Protein AF-A0A316Z0D9-F1 (afdb_monomer_lite)

Structure (mmCIF, N/CA/C/O backbone):
data_AF-A0A316Z0D9-F1
#
_entry.id   AF-A0A316Z0D9-F1
#
loop_
_atom_site.group_PDB
_atom_site.id
_atom_site.type_symbol
_atom_site.label_atom_id
_atom_site.label_alt_id
_atom_site.label_comp_id
_atom_site.label_asym_id
_atom_site.label_entity_id
_atom_site.label_seq_id
_atom_site.pdbx_PDB_ins_code
_atom_site.Cartn_x
_atom_site.Cartn_y
_atom_site.Cartn_z
_atom_site.occupancy
_atom_site.B_iso_or_equiv
_atom_site.auth_seq_id
_atom_site.auth_comp_id
_atom_site.auth_asym_id
_atom_site.auth_atom_id
_atom_site.pdbx_PDB_model_num
ATOM 1 N N . MET A 1 1 ? -5.727 -13.841 -27.676 1.00 44.34 1 MET A N 1
ATOM 2 C CA . MET A 1 1 ? -5.199 -13.069 -26.518 1.00 44.34 1 MET A CA 1
ATOM 3 C C . MET A 1 1 ? -3.834 -13.581 -26.031 1.00 44.34 1 MET A C 1
ATOM 5 O O . MET A 1 1 ? -2.979 -12.760 -25.731 1.00 44.34 1 MET A O 1
ATOM 9 N N . GLN A 1 2 ? -3.586 -14.901 -26.010 1.00 35.81 2 GLN A N 1
ATOM 10 C CA . GLN A 1 2 ? -2.281 -15.489 -25.641 1.00 35.81 2 GLN A CA 1
ATOM 11 C C . GLN A 1 2 ? -1.138 -15.182 -26.635 1.00 35.81 2 GLN A C 1
ATOM 13 O O . GLN A 1 2 ? 0.001 -15.001 -26.211 1.00 35.81 2 GLN A O 1
ATOM 18 N N . GLU A 1 3 ? -1.425 -15.056 -27.934 1.00 37.50 3 GLU A N 1
ATOM 19 C CA . GLU A 1 3 ? -0.399 -14.774 -28.957 1.00 37.50 3 GLU A CA 1
ATOM 20 C C . GLU A 1 3 ? 0.102 -13.323 -28.946 1.00 37.50 3 GLU A C 1
ATOM 22 O O . GLU A 1 3 ? 1.301 -13.081 -29.083 1.00 37.50 3 GLU A O 1
ATOM 27 N N . ALA A 1 4 ? -0.785 -12.356 -28.685 1.00 43.69 4 ALA A N 1
ATOM 28 C CA . ALA A 1 4 ? -0.422 -10.938 -28.599 1.00 43.69 4 ALA A CA 1
ATOM 29 C C . ALA A 1 4 ? 0.559 -10.659 -27.441 1.00 43.69 4 ALA A C 1
ATOM 31 O O . ALA A 1 4 ? 1.494 -9.872 -27.589 1.00 43.69 4 ALA A O 1
ATOM 32 N N . MET A 1 5 ? 0.407 -11.372 -26.315 1.00 44.56 5 MET A N 1
ATOM 33 C CA . MET A 1 5 ? 1.342 -11.306 -25.184 1.00 44.56 5 MET A CA 1
ATOM 34 C C . MET A 1 5 ? 2.708 -11.923 -25.518 1.00 44.56 5 MET A C 1
ATOM 36 O O . MET A 1 5 ? 3.738 -11.402 -25.093 1.00 44.56 5 MET A O 1
ATOM 40 N N . GLY A 1 6 ? 2.743 -13.000 -26.309 1.00 45.19 6 GLY A N 1
ATOM 41 C CA . GLY A 1 6 ? 3.994 -13.617 -26.763 1.00 45.19 6 GLY A CA 1
ATOM 42 C C . GLY A 1 6 ? 4.793 -12.722 -27.718 1.00 45.19 6 GLY A C 1
ATOM 43 O O . GLY A 1 6 ? 6.021 -12.662 -27.626 1.00 45.19 6 GLY A O 1
ATOM 44 N N . ALA A 1 7 ? 4.103 -11.987 -28.594 1.00 47.94 7 ALA A N 1
ATOM 45 C CA . ALA A 1 7 ? 4.720 -11.095 -29.575 1.00 47.94 7 ALA A CA 1
ATOM 46 C C . ALA A 1 7 ? 5.354 -9.842 -28.938 1.00 47.94 7 ALA A C 1
ATOM 48 O O . ALA A 1 7 ? 6.509 -9.523 -29.231 1.00 47.94 7 ALA A O 1
ATOM 49 N N . GLY A 1 8 ? 4.654 -9.173 -28.010 1.00 50.00 8 GLY A N 1
ATOM 50 C CA . GLY A 1 8 ? 5.194 -8.007 -27.289 1.00 50.00 8 GLY A CA 1
ATOM 51 C C . GLY A 1 8 ? 6.401 -8.353 -26.408 1.00 50.00 8 GLY A C 1
ATOM 52 O O . GLY A 1 8 ? 7.346 -7.584 -26.268 1.00 50.00 8 GLY A O 1
ATOM 53 N N . MET A 1 9 ? 6.424 -9.567 -25.868 1.00 53.22 9 MET A N 1
ATOM 54 C CA . MET A 1 9 ? 7.485 -10.038 -24.983 1.00 53.22 9 MET A CA 1
ATOM 55 C C . MET A 1 9 ? 8.768 -10.427 -25.733 1.00 53.22 9 MET A C 1
ATOM 57 O O . MET A 1 9 ? 9.877 -10.180 -25.251 1.00 53.22 9 MET A O 1
ATOM 61 N N . ARG A 1 10 ? 8.632 -10.981 -26.946 1.00 51.09 10 ARG A N 1
ATOM 62 C CA . ARG A 1 10 ? 9.769 -11.281 -27.832 1.00 51.09 10 ARG A CA 1
ATOM 63 C C . ARG A 1 10 ? 10.443 -10.009 -28.350 1.00 51.09 10 ARG A C 1
ATOM 65 O O . ARG A 1 10 ? 11.671 -9.964 -28.408 1.00 51.09 10 ARG A O 1
ATOM 72 N N . SER A 1 11 ? 9.677 -8.965 -28.665 1.00 52.00 11 SER A N 1
ATOM 73 C CA . SER A 1 11 ? 10.222 -7.712 -29.210 1.00 52.00 11 SER A CA 1
ATOM 74 C C . SER A 1 11 ? 11.039 -6.908 -28.184 1.00 52.00 11 SER A C 1
ATOM 76 O O . SER A 1 11 ? 12.075 -6.339 -28.535 1.00 52.00 11 SER A O 1
ATOM 78 N N . VAL A 1 12 ? 10.644 -6.927 -26.906 1.00 55.06 12 VAL A N 1
ATOM 79 C CA . VAL A 1 12 ? 11.362 -6.260 -25.800 1.00 55.06 12 VAL A CA 1
ATOM 80 C C . VAL A 1 12 ? 12.704 -6.933 -25.500 1.00 55.06 12 VAL A C 1
ATOM 82 O O . VAL A 1 12 ? 13.703 -6.251 -25.265 1.00 55.06 12 VAL A O 1
ATOM 85 N N . LEU A 1 13 ? 12.752 -8.268 -25.539 1.00 50.94 13 LEU A N 1
ATOM 86 C CA . LEU A 1 13 ? 13.970 -9.039 -25.266 1.00 50.94 13 LEU A CA 1
ATOM 87 C C . LEU A 1 13 ? 14.988 -8.957 -26.414 1.00 50.94 13 LEU A C 1
ATOM 89 O O . LEU A 1 13 ? 16.190 -8.876 -26.159 1.00 50.94 13 LEU A O 1
ATOM 93 N N . LEU A 1 14 ? 14.516 -8.911 -27.665 1.00 51.19 14 LEU A N 1
ATOM 94 C CA . LEU A 1 14 ? 15.373 -8.791 -28.850 1.00 51.19 14 LEU A CA 1
ATOM 95 C C . LEU A 1 14 ? 15.996 -7.390 -28.994 1.00 51.19 14 LEU A C 1
ATOM 97 O O . LEU A 1 14 ? 17.154 -7.281 -29.388 1.00 51.19 14 LEU A O 1
ATOM 101 N N . ARG A 1 15 ? 15.292 -6.315 -28.604 1.00 50.56 15 ARG A N 1
ATOM 102 C CA . ARG A 1 15 ? 15.783 -4.925 -28.745 1.00 50.56 15 ARG A CA 1
ATOM 103 C C . ARG A 1 15 ? 16.972 -4.541 -27.856 1.00 50.56 15 ARG A C 1
ATOM 105 O O . ARG A 1 15 ? 17.585 -3.510 -28.111 1.00 50.56 15 ARG A O 1
ATOM 112 N N . ARG A 1 16 ? 17.307 -5.313 -26.814 1.00 50.12 16 ARG A N 1
ATOM 113 C CA . ARG A 1 16 ? 18.407 -4.988 -25.877 1.00 50.12 16 ARG A CA 1
ATOM 114 C C . ARG A 1 16 ? 19.549 -6.011 -25.842 1.00 50.12 16 ARG A C 1
ATOM 116 O O . ARG A 1 16 ? 20.345 -5.984 -24.909 1.00 50.12 16 ARG A O 1
ATOM 123 N N . GLY A 1 17 ? 19.655 -6.895 -26.840 1.00 43.19 17 GLY A N 1
ATOM 124 C CA . GLY A 1 17 ? 20.808 -7.800 -26.967 1.00 43.19 17 GLY A CA 1
ATOM 125 C C . GLY A 1 17 ? 20.978 -8.767 -25.790 1.00 43.19 17 GLY A C 1
ATOM 126 O O . GLY A 1 17 ? 22.085 -9.224 -25.503 1.00 43.19 17 GLY A O 1
ATOM 127 N N . VAL A 1 18 ? 19.893 -9.076 -25.074 1.00 48.25 18 VAL A N 1
ATOM 128 C CA . VAL A 1 18 ? 19.943 -10.029 -23.968 1.00 48.25 18 VAL A CA 1
ATOM 129 C C . VAL A 1 18 ? 20.062 -11.428 -24.575 1.00 48.25 18 VAL A C 1
ATOM 131 O O . VAL A 1 18 ? 19.094 -11.943 -25.133 1.00 48.25 18 VAL A O 1
ATOM 134 N N . LYS A 1 19 ? 21.256 -12.038 -24.501 1.00 42.88 19 LYS A N 1
ATOM 135 C CA . LYS A 1 19 ? 21.501 -13.421 -24.949 1.00 42.88 19 LYS A CA 1
ATOM 136 C C . LYS A 1 19 ? 20.421 -14.334 -24.356 1.00 42.88 19 LYS A C 1
ATOM 138 O O . LYS A 1 19 ? 20.375 -14.513 -23.140 1.00 42.88 19 LYS A O 1
ATOM 143 N N . GLN A 1 20 ? 19.581 -14.919 -25.215 1.00 45.31 20 GLN A N 1
ATOM 144 C CA . GLN A 1 20 ? 18.405 -15.728 -24.851 1.00 45.31 20 GLN A CA 1
ATOM 145 C C . GLN A 1 20 ? 18.713 -16.863 -23.853 1.00 45.31 20 GLN A C 1
ATOM 147 O O . GLN A 1 20 ? 17.835 -17.286 -23.104 1.00 45.31 20 GLN A O 1
ATOM 152 N N . ASN A 1 21 ? 19.972 -17.302 -23.778 1.00 38.69 21 ASN A N 1
ATOM 153 C CA . ASN A 1 21 ? 20.413 -18.388 -22.904 1.00 38.69 21 ASN A CA 1
ATOM 154 C C . ASN A 1 21 ? 20.661 -17.966 -21.441 1.00 38.69 21 ASN A C 1
ATOM 156 O O . ASN A 1 21 ? 20.543 -18.803 -20.554 1.00 38.69 21 ASN A O 1
ATOM 160 N N . ALA A 1 22 ? 20.912 -16.682 -21.149 1.00 42.03 22 ALA A N 1
ATOM 161 C CA . ALA A 1 22 ? 21.069 -16.184 -19.770 1.00 42.03 22 ALA A CA 1
ATOM 162 C C . ALA A 1 22 ? 19.727 -15.799 -19.103 1.00 42.03 22 ALA A C 1
ATOM 164 O O . ALA A 1 22 ? 19.669 -15.502 -17.910 1.00 42.03 22 ALA A O 1
ATOM 165 N N . VAL A 1 23 ? 18.637 -15.803 -19.879 1.00 50.88 23 VAL A N 1
ATOM 166 C CA . VAL A 1 23 ? 17.310 -15.283 -19.497 1.00 50.88 23 VAL A CA 1
ATOM 167 C C . VAL A 1 23 ? 16.463 -16.301 -18.730 1.00 50.88 23 VAL A C 1
ATOM 169 O O . VAL A 1 23 ? 15.468 -15.924 -18.119 1.00 50.88 23 VAL A O 1
ATOM 172 N N . ARG A 1 24 ? 16.820 -17.591 -18.725 1.00 52.53 24 ARG A N 1
ATOM 173 C CA . ARG A 1 24 ? 15.855 -18.626 -18.321 1.00 52.53 24 ARG A CA 1
ATOM 174 C C . ARG A 1 24 ? 15.469 -18.633 -16.836 1.00 52.53 24 ARG A C 1
ATOM 176 O O . ARG A 1 24 ? 14.346 -19.025 -16.558 1.00 52.53 24 ARG A O 1
ATOM 183 N N . ASN A 1 25 ? 16.308 -18.146 -15.911 1.00 57.59 25 ASN A N 1
ATOM 184 C CA . ASN A 1 25 ? 16.075 -18.360 -14.469 1.00 57.59 25 ASN A CA 1
ATOM 185 C C . ASN A 1 25 ? 16.163 -17.117 -13.562 1.00 57.59 25 ASN A C 1
ATOM 187 O O . ASN A 1 25 ? 16.072 -17.265 -12.343 1.00 57.59 25 ASN A O 1
ATOM 191 N N . THR A 1 26 ? 16.353 -15.902 -14.092 1.00 70.75 26 THR A N 1
ATOM 192 C CA . THR A 1 26 ? 16.456 -14.701 -13.238 1.00 70.75 26 THR A CA 1
ATOM 193 C C . THR A 1 26 ? 15.223 -13.803 -13.356 1.00 70.75 26 THR A C 1
ATOM 195 O O . THR A 1 26 ? 14.796 -13.485 -14.467 1.00 70.75 26 THR A O 1
ATOM 198 N N . PRO A 1 27 ? 14.624 -13.373 -12.228 1.00 82.25 27 PRO A N 1
ATOM 199 C CA . PRO A 1 27 ? 13.450 -12.513 -12.258 1.00 82.25 27 PRO A CA 1
ATOM 200 C C . PRO A 1 27 ? 13.817 -11.131 -12.810 1.00 82.25 27 PRO A C 1
ATOM 202 O O . PRO A 1 27 ? 14.690 -10.436 -12.280 1.00 82.25 27 PRO A O 1
ATOM 205 N N . ILE A 1 28 ? 13.116 -10.709 -13.860 1.00 88.06 28 ILE A N 1
ATOM 206 C CA . ILE A 1 28 ? 13.338 -9.431 -14.536 1.00 88.06 28 ILE A CA 1
ATOM 207 C C . ILE A 1 28 ? 12.612 -8.335 -13.760 1.00 88.06 28 ILE A C 1
ATOM 209 O O . ILE A 1 28 ? 11.396 -8.371 -13.594 1.00 88.06 28 ILE A O 1
ATOM 213 N N . VAL A 1 29 ? 13.335 -7.324 -13.281 1.00 89.56 29 VAL A N 1
ATOM 214 C CA . VAL A 1 29 ? 12.715 -6.193 -12.575 1.00 89.56 29 VAL A CA 1
ATOM 215 C C . VAL A 1 29 ? 12.118 -5.224 -13.592 1.00 89.56 29 VAL A C 1
ATOM 217 O O . VAL A 1 29 ? 12.857 -4.601 -14.348 1.00 89.56 29 VAL A O 1
ATOM 220 N N . ILE A 1 30 ? 10.792 -5.081 -13.588 1.00 90.62 30 ILE A N 1
ATOM 221 C CA . ILE A 1 30 ? 10.056 -4.233 -14.542 1.00 90.62 30 ILE A CA 1
ATOM 222 C C . ILE A 1 30 ? 9.797 -2.821 -14.006 1.00 90.62 30 ILE A C 1
ATOM 224 O O . ILE A 1 30 ? 9.666 -1.880 -14.785 1.00 90.62 30 ILE A O 1
ATOM 228 N N . TYR A 1 31 ? 9.739 -2.663 -12.680 1.00 91.75 31 TYR A N 1
ATOM 229 C CA . TYR A 1 31 ? 9.484 -1.379 -12.031 1.00 91.75 31 TYR A CA 1
ATOM 230 C C . TYR A 1 31 ? 10.157 -1.299 -10.660 1.00 91.75 31 TYR A C 1
ATOM 232 O O . TYR A 1 31 ? 10.207 -2.282 -9.909 1.00 91.75 31 TYR A O 1
ATOM 240 N N . ARG A 1 32 ? 10.633 -0.100 -10.321 1.00 92.00 32 ARG A N 1
ATOM 241 C CA . ARG A 1 32 ? 11.048 0.309 -8.978 1.00 92.00 32 ARG A CA 1
ATOM 242 C C . ARG A 1 32 ? 10.502 1.701 -8.712 1.00 92.00 32 ARG A C 1
ATOM 244 O O . ARG A 1 32 ? 10.591 2.557 -9.578 1.00 92.00 32 ARG A O 1
ATOM 251 N N . GLY A 1 33 ? 10.008 1.971 -7.516 1.00 90.25 33 GLY A N 1
ATOM 252 C CA . GLY A 1 33 ? 9.574 3.322 -7.195 1.00 90.25 33 GLY A CA 1
ATOM 253 C C . GLY A 1 33 ? 9.570 3.643 -5.715 1.00 90.25 33 GLY A C 1
ATOM 254 O O . GLY A 1 33 ? 9.779 2.760 -4.872 1.00 90.25 33 GLY A O 1
ATOM 255 N N . PRO A 1 34 ? 9.388 4.931 -5.405 1.00 90.44 34 PRO A N 1
ATOM 256 C CA . PRO A 1 34 ? 9.359 5.413 -4.041 1.00 90.44 34 PRO A CA 1
ATOM 257 C C . PRO A 1 34 ? 8.049 5.011 -3.360 1.00 90.44 34 PRO A C 1
ATOM 259 O O . PRO A 1 34 ? 7.037 4.700 -3.989 1.00 90.44 34 PRO A O 1
ATOM 262 N N . GLN A 1 35 ? 8.064 5.068 -2.034 1.00 88.44 35 GLN A N 1
ATOM 263 C CA . GLN A 1 35 ? 6.828 5.089 -1.259 1.00 88.44 35 GLN A CA 1
ATOM 264 C C . GLN A 1 35 ? 6.229 6.506 -1.348 1.00 88.44 35 GLN A C 1
ATOM 266 O O . GLN A 1 35 ? 6.999 7.467 -1.215 1.00 88.44 35 GLN A O 1
ATOM 271 N N . PRO A 1 36 ? 4.897 6.664 -1.481 1.00 84.31 36 PRO A N 1
ATOM 272 C CA . PRO A 1 36 ? 4.253 7.980 -1.529 1.00 84.31 36 PRO A CA 1
ATOM 273 C C . PRO A 1 36 ? 4.657 8.900 -0.372 1.00 84.31 36 PRO A C 1
ATOM 275 O O . PRO A 1 36 ? 4.883 10.092 -0.558 1.00 84.31 36 PRO A O 1
ATOM 278 N N . MET A 1 37 ? 4.796 8.320 0.817 1.00 89.44 37 MET A N 1
ATOM 279 C CA . MET A 1 37 ? 5.324 8.939 2.025 1.00 89.44 37 MET A CA 1
ATOM 280 C C . MET A 1 37 ? 6.069 7.861 2.824 1.00 89.44 37 MET A C 1
ATOM 282 O O . MET A 1 37 ? 5.834 6.667 2.617 1.00 89.44 37 MET A O 1
ATOM 286 N N . LYS A 1 38 ? 7.006 8.248 3.696 1.00 91.88 38 LYS A N 1
ATOM 287 C CA . LYS A 1 38 ? 7.737 7.288 4.538 1.00 91.88 38 LYS A CA 1
ATOM 288 C C . LYS A 1 38 ? 6.753 6.491 5.400 1.00 91.88 38 LYS A C 1
ATOM 290 O O . LYS A 1 38 ? 5.898 7.071 6.062 1.00 91.88 38 LYS A O 1
ATOM 295 N N . SER A 1 39 ? 6.922 5.168 5.426 1.00 90.94 39 SER A N 1
ATOM 296 C CA . SER A 1 39 ? 6.027 4.251 6.152 1.00 90.94 39 SER A CA 1
ATOM 297 C C . SER A 1 39 ? 5.845 4.615 7.632 1.00 90.94 39 SER A C 1
ATOM 299 O O . SER A 1 39 ? 4.733 4.526 8.137 1.00 90.94 39 SER A O 1
ATOM 301 N N . TRP A 1 40 ? 6.901 5.082 8.311 1.00 91.19 40 TRP A N 1
ATOM 302 C CA . TRP A 1 40 ? 6.812 5.469 9.723 1.00 91.19 40 TRP A CA 1
ATOM 303 C C . TRP A 1 40 ? 5.842 6.630 9.965 1.00 91.19 40 TRP A C 1
ATOM 305 O O . TRP A 1 40 ? 5.173 6.625 10.985 1.00 91.19 40 TRP A O 1
ATOM 315 N N . ILE A 1 41 ? 5.687 7.564 9.017 1.00 94.12 41 ILE A N 1
ATOM 316 C CA . ILE A 1 41 ? 4.761 8.696 9.168 1.00 94.12 41 ILE A CA 1
ATOM 317 C C . ILE A 1 41 ? 3.315 8.188 9.192 1.00 94.12 41 ILE A C 1
ATOM 319 O O . ILE A 1 41 ? 2.523 8.621 10.020 1.00 94.12 41 ILE A O 1
ATOM 323 N N . TYR A 1 42 ? 2.975 7.226 8.326 1.00 92.88 42 TYR A N 1
ATOM 324 C CA . TYR A 1 42 ? 1.659 6.581 8.360 1.00 92.88 42 TYR A CA 1
ATOM 325 C C . TYR A 1 42 ? 1.409 5.862 9.687 1.00 92.88 42 TYR A C 1
ATOM 327 O O . TYR A 1 42 ? 0.296 5.908 10.201 1.00 92.88 42 TYR A O 1
ATOM 335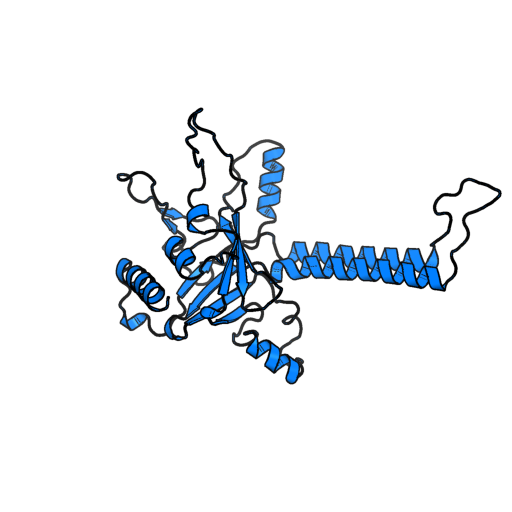 N N . TYR A 1 43 ? 2.435 5.221 10.254 1.00 91.94 43 TYR A N 1
ATOM 336 C CA . TYR A 1 43 ? 2.314 4.561 11.551 1.00 91.94 43 TYR A CA 1
ATOM 337 C C . TYR A 1 43 ? 2.167 5.550 12.705 1.00 91.94 43 TYR A C 1
ATOM 339 O O . TYR A 1 43 ? 1.341 5.317 13.576 1.00 91.94 43 TYR A O 1
ATOM 347 N N . THR A 1 44 ? 2.886 6.672 12.685 1.00 94.94 44 THR A N 1
ATOM 348 C CA . THR A 1 44 ? 2.723 7.737 13.682 1.00 94.94 44 THR A CA 1
ATOM 349 C C . THR A 1 44 ? 1.315 8.325 13.636 1.00 94.94 44 THR A C 1
ATOM 351 O O . THR A 1 44 ? 0.673 8.427 14.674 1.00 94.94 44 THR A O 1
ATOM 354 N N . ILE A 1 45 ? 0.799 8.637 12.441 1.00 95.12 45 ILE A N 1
ATOM 355 C CA . ILE A 1 45 ? -0.566 9.163 12.276 1.00 95.12 45 ILE A CA 1
ATOM 356 C C . ILE A 1 45 ? -1.608 8.124 12.714 1.00 95.12 45 ILE A C 1
ATOM 358 O O . ILE A 1 45 ? -2.548 8.444 13.434 1.00 95.12 45 ILE A O 1
ATOM 362 N N . GLY A 1 46 ? -1.456 6.861 12.309 1.00 94.38 46 GLY A N 1
ATOM 363 C CA . GLY A 1 46 ? -2.382 5.815 12.740 1.00 94.38 46 GLY A CA 1
ATOM 364 C C . GLY A 1 46 ? -2.349 5.601 14.257 1.00 94.38 46 GLY A C 1
ATOM 365 O O . GLY A 1 46 ? -3.401 5.473 14.871 1.00 94.38 46 GLY A O 1
ATOM 366 N N . ALA A 1 47 ? -1.167 5.645 14.879 1.00 95.50 47 ALA A N 1
ATOM 367 C CA . ALA A 1 47 ? -1.026 5.546 16.329 1.00 95.50 47 ALA A CA 1
ATOM 368 C C . ALA A 1 47 ? -1.690 6.725 17.059 1.00 95.50 47 ALA A C 1
ATOM 370 O O . ALA A 1 47 ? -2.375 6.494 18.050 1.00 95.50 47 ALA A O 1
ATOM 371 N N . SER A 1 48 ? -1.581 7.961 16.555 1.00 96.81 48 SER A N 1
ATOM 372 C CA . SER A 1 48 ? -2.283 9.098 17.168 1.00 96.81 48 SER A CA 1
ATOM 373 C C . SER A 1 48 ? -3.804 8.940 17.114 1.00 96.81 48 SER A C 1
ATOM 375 O O . SER A 1 48 ? -4.476 9.274 18.079 1.00 96.81 48 SER A O 1
ATOM 377 N N . PHE A 1 49 ? -4.359 8.365 16.039 1.00 95.88 49 PHE A N 1
ATOM 378 C CA . PHE A 1 49 ? -5.798 8.071 15.975 1.00 95.88 49 PHE A CA 1
ATOM 379 C C . PHE A 1 49 ? -6.240 6.966 16.942 1.00 95.88 49 PHE A C 1
ATOM 381 O O . PHE A 1 49 ? -7.383 6.993 17.391 1.00 95.88 49 PHE A O 1
ATOM 388 N N . LEU A 1 50 ? -5.359 6.020 17.291 1.00 95.94 50 LEU A N 1
ATOM 389 C CA . LEU A 1 50 ? -5.648 5.056 18.357 1.00 95.94 50 LEU A CA 1
ATOM 390 C C . LEU A 1 50 ? -5.736 5.743 19.717 1.00 95.94 50 LEU A C 1
ATOM 392 O O . LEU A 1 50 ? -6.675 5.470 20.455 1.00 95.94 50 LEU A O 1
ATOM 396 N N . VAL A 1 51 ? -4.792 6.639 20.024 1.00 96.81 51 VAL A N 1
ATOM 397 C CA . VAL A 1 51 ? -4.780 7.386 21.293 1.00 96.81 51 VAL A CA 1
ATOM 398 C C . VAL A 1 51 ? -6.018 8.271 21.401 1.00 96.81 51 VAL A C 1
ATOM 400 O O . VAL A 1 51 ? -6.786 8.115 22.341 1.00 96.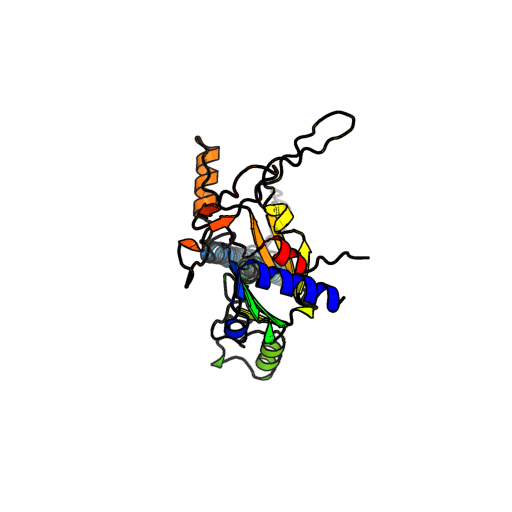81 51 VAL A O 1
ATOM 403 N N . VAL A 1 52 ? -6.284 9.099 20.387 1.00 96.38 52 VAL A N 1
ATOM 404 C CA . VAL A 1 52 ? -7.471 9.971 20.357 1.00 96.38 52 VAL A CA 1
ATOM 405 C C . VAL A 1 52 ? -8.767 9.158 20.426 1.00 96.38 52 VAL A C 1
ATOM 407 O O . VAL A 1 52 ? -9.706 9.548 21.109 1.00 96.38 52 VAL A O 1
ATOM 410 N N . GLY A 1 53 ? -8.839 8.010 19.746 1.00 96.19 53 GLY A N 1
ATOM 411 C CA . GLY A 1 53 ? -10.005 7.128 19.823 1.00 96.19 53 GLY A CA 1
ATOM 412 C C . GLY A 1 53 ? -10.214 6.518 21.210 1.00 96.19 53 GLY A C 1
ATOM 413 O O . GLY A 1 53 ? -11.355 6.377 21.641 1.00 96.19 53 GLY A O 1
ATOM 414 N N . ALA A 1 54 ? -9.131 6.170 21.909 1.00 96.31 54 ALA A N 1
ATOM 415 C CA . ALA A 1 54 ? -9.185 5.655 23.274 1.00 96.31 54 ALA A CA 1
ATOM 416 C C . ALA A 1 54 ? -9.590 6.743 24.281 1.00 96.31 54 ALA A C 1
ATOM 418 O O . ALA A 1 54 ? -10.437 6.484 25.131 1.00 96.31 54 ALA A O 1
ATOM 419 N N . GLU A 1 55 ? -9.048 7.956 24.147 1.00 96.19 55 GLU A N 1
ATOM 420 C CA . GLU A 1 55 ? -9.434 9.119 24.960 1.00 96.19 55 GLU A CA 1
ATOM 421 C C . GLU A 1 55 ? -10.909 9.477 24.747 1.00 96.19 55 GLU A C 1
ATOM 423 O O . GLU A 1 55 ? -11.664 9.558 25.708 1.00 96.19 55 GLU A O 1
ATOM 428 N N . LEU A 1 56 ? -11.372 9.556 23.495 1.00 94.88 56 LEU A N 1
ATOM 429 C CA . LEU A 1 56 ? -12.788 9.802 23.202 1.00 94.88 56 LEU A CA 1
ATOM 430 C C . LEU A 1 56 ? -13.703 8.700 23.747 1.00 94.88 56 LEU A C 1
ATOM 432 O O . LEU A 1 56 ? -14.807 8.984 24.205 1.00 94.88 56 LEU A O 1
ATOM 436 N N . ALA A 1 57 ? -13.275 7.436 23.696 1.00 95.75 57 ALA A N 1
ATOM 437 C CA . ALA A 1 57 ? -14.041 6.341 24.281 1.00 95.75 57 ALA A CA 1
ATOM 438 C C . ALA A 1 57 ? -14.144 6.480 25.807 1.00 95.75 57 ALA A C 1
ATOM 440 O O . ALA A 1 57 ? -15.224 6.284 26.366 1.00 95.75 57 ALA A O 1
ATOM 441 N N . TYR A 1 58 ? -13.044 6.855 26.464 1.00 96.25 58 TYR A N 1
ATOM 442 C CA . TYR A 1 58 ? -13.016 7.144 27.893 1.00 96.25 58 TYR A CA 1
ATOM 443 C C . TYR A 1 58 ? -13.959 8.307 28.241 1.00 96.25 58 TYR A C 1
ATOM 445 O O . TYR A 1 58 ? -14.843 8.149 29.086 1.00 96.25 58 TYR A O 1
ATOM 453 N N . ASP A 1 59 ? -13.859 9.425 27.522 1.00 93.81 59 ASP A N 1
ATOM 454 C CA . ASP A 1 59 ? -14.697 10.604 27.746 1.00 93.81 59 ASP A CA 1
ATOM 455 C C . ASP A 1 59 ? -16.180 10.305 27.522 1.00 93.81 59 ASP A C 1
ATOM 457 O O . ASP A 1 59 ? -17.027 10.711 28.317 1.00 93.81 59 ASP A O 1
ATOM 461 N N . PHE A 1 60 ? -16.532 9.534 26.491 1.00 93.94 60 PHE A N 1
ATOM 462 C CA . PHE A 1 60 ? -17.929 9.162 26.281 1.00 93.94 60 PHE A CA 1
ATOM 463 C C . PHE A 1 60 ? -18.469 8.210 27.345 1.00 93.94 60 PHE A C 1
ATOM 465 O O . PHE A 1 60 ? -19.659 8.262 27.662 1.00 93.94 60 PHE A O 1
ATOM 472 N N . TYR A 1 61 ? -17.624 7.357 27.918 1.00 94.88 61 TYR A N 1
ATOM 473 C CA . TYR A 1 61 ? -18.055 6.467 28.986 1.00 94.88 61 TYR A CA 1
ATOM 474 C C . TYR A 1 61 ? -18.293 7.228 30.295 1.00 94.88 61 TYR A C 1
ATOM 476 O O . TYR A 1 61 ? -19.324 7.040 30.947 1.00 94.88 61 TYR A O 1
ATOM 484 N N . TYR A 1 62 ? -17.375 8.120 30.671 1.00 93.44 62 TYR A N 1
ATOM 485 C CA . TYR A 1 62 ? -17.394 8.777 31.981 1.00 93.44 62 TYR A CA 1
ATOM 486 C C . TYR A 1 62 ? -18.062 10.153 31.996 1.00 93.44 62 TYR A C 1
ATOM 488 O O . TYR A 1 62 ? -18.619 10.534 33.024 1.00 93.44 62 TYR A O 1
ATOM 496 N N . HIS A 1 63 ? -18.056 10.882 30.881 1.00 91.31 63 HIS A N 1
ATOM 497 C CA . HIS A 1 63 ? -18.408 12.305 30.837 1.00 91.31 63 HIS A CA 1
ATOM 498 C C . HIS A 1 63 ? -19.492 12.657 29.811 1.00 91.31 63 HIS A C 1
ATOM 500 O O . HIS A 1 63 ? -19.840 13.829 29.676 1.00 91.31 63 HIS A O 1
ATOM 506 N N . LEU A 1 64 ? -20.075 11.680 29.104 1.00 90.31 64 LEU A N 1
ATOM 507 C CA . LEU A 1 64 ? -21.159 11.963 28.163 1.00 90.31 64 LEU A CA 1
ATOM 508 C C . LEU A 1 64 ? -22.425 12.420 28.896 1.00 90.31 64 LEU A C 1
ATOM 510 O O . LEU A 1 64 ? -23.108 11.638 29.568 1.00 90.31 64 LEU A O 1
ATOM 514 N N . THR A 1 65 ? -22.754 13.691 28.699 1.00 90.44 65 THR A N 1
ATOM 515 C CA . THR A 1 65 ? -23.959 14.342 29.203 1.00 90.44 65 THR A CA 1
ATOM 516 C C . THR A 1 65 ? -24.917 14.691 28.068 1.00 90.44 65 THR A C 1
ATOM 518 O O . THR A 1 65 ? -24.531 14.855 26.907 1.00 90.44 65 THR A O 1
ATOM 521 N N . TRP A 1 66 ? -26.201 14.776 28.400 1.00 85.38 66 TRP A N 1
ATOM 522 C CA . TRP A 1 66 ? -27.234 15.267 27.501 1.00 85.38 66 TRP A CA 1
ATOM 523 C C . TRP A 1 66 ? -28.155 16.234 28.255 1.00 85.38 66 TRP A C 1
ATOM 525 O O . TRP A 1 66 ? -28.591 15.896 29.357 1.00 85.38 66 TRP A O 1
ATOM 535 N N . PRO A 1 67 ? -28.477 17.412 27.688 1.00 86.56 67 PRO A N 1
ATOM 536 C CA . PRO A 1 67 ? -27.965 17.970 26.429 1.00 86.56 67 PRO A CA 1
ATOM 537 C C . PRO A 1 67 ? -26.476 18.347 26.528 1.00 86.56 67 PRO A C 1
ATOM 539 O O . PRO A 1 67 ? -26.024 18.779 27.582 1.00 86.56 67 PRO A O 1
ATOM 542 N N . ILE A 1 68 ? -25.724 18.211 25.426 1.00 80.94 68 ILE A N 1
ATOM 543 C CA . ILE A 1 68 ? -24.262 18.459 25.391 1.00 80.94 68 ILE A CA 1
ATOM 544 C C . ILE A 1 68 ? -23.930 19.917 25.752 1.00 80.94 68 ILE A C 1
ATOM 546 O O . ILE A 1 68 ? -22.948 20.192 26.435 1.00 80.94 68 ILE A O 1
ATOM 550 N N . PHE A 1 69 ? -24.780 20.850 25.323 1.00 76.81 69 PHE A N 1
ATOM 551 C CA . PHE A 1 69 ? -24.679 22.269 25.643 1.00 76.81 69 PHE A CA 1
ATOM 552 C C . PHE A 1 69 ? -26.051 22.755 26.117 1.00 76.81 69 PHE A C 1
ATOM 554 O O . PHE A 1 69 ? -26.874 23.175 25.307 1.00 76.81 69 PHE A O 1
ATOM 561 N N . SER A 1 70 ? -26.324 22.652 27.419 1.00 78.12 70 SER A N 1
ATOM 562 C CA . SER A 1 70 ? -27.502 23.282 28.024 1.00 78.12 70 SER A CA 1
ATOM 563 C C . SER A 1 70 ? -27.069 24.474 28.867 1.00 78.12 70 SER A C 1
ATOM 565 O O . SER A 1 70 ? -26.247 24.330 29.769 1.00 78.12 70 SER A O 1
ATOM 567 N N . GLN A 1 71 ? -27.623 25.646 28.561 1.00 75.50 71 GLN A N 1
ATOM 568 C CA . GLN A 1 71 ? -27.582 26.824 29.434 1.00 75.50 71 GLN A CA 1
ATOM 569 C C . GLN A 1 71 ? -28.916 27.020 30.168 1.00 75.50 71 GLN A C 1
ATOM 571 O O . GLN A 1 71 ? -29.076 27.995 30.897 1.00 75.50 71 GLN A O 1
ATOM 576 N N . ASP A 1 72 ? -29.881 26.116 29.966 1.00 81.12 72 ASP A N 1
ATOM 577 C CA . ASP A 1 72 ? -31.201 26.216 30.573 1.00 81.12 72 ASP A CA 1
ATOM 578 C C . ASP A 1 72 ? -31.158 25.673 32.014 1.00 81.12 72 ASP A C 1
ATOM 580 O O . ASP A 1 72 ? -30.935 24.471 32.206 1.00 81.12 72 ASP A O 1
ATOM 584 N N . PRO A 1 73 ? -31.391 26.512 33.043 1.00 78.12 73 PRO A N 1
ATOM 585 C CA . PRO A 1 73 ? -31.401 26.071 34.435 1.00 78.12 73 PRO A CA 1
ATOM 586 C C . PRO A 1 73 ? -32.526 25.071 34.746 1.00 78.12 73 PRO A C 1
ATOM 588 O O . PRO A 1 73 ? -32.443 24.368 35.751 1.00 78.12 73 PRO A O 1
ATOM 591 N N . ARG A 1 74 ? -33.566 24.966 33.903 1.00 81.25 74 ARG A N 1
ATOM 592 C CA . ARG A 1 74 ? -34.651 23.983 34.076 1.00 81.25 74 ARG A CA 1
ATOM 593 C C . ARG A 1 74 ? -34.294 22.588 33.566 1.00 81.25 74 ARG A C 1
ATOM 595 O O . ARG A 1 74 ? -34.947 21.624 33.956 1.00 81.25 74 ARG A O 1
ATOM 602 N N . ASN A 1 75 ? -33.277 22.467 32.714 1.00 80.75 75 ASN A N 1
ATOM 603 C CA . ASN A 1 75 ? -32.815 21.188 32.184 1.00 80.75 75 ASN A CA 1
ATOM 604 C C . ASN A 1 75 ? -31.277 21.155 32.146 1.00 80.75 75 ASN A C 1
ATOM 606 O O . ASN A 1 75 ? -30.675 21.328 31.077 1.00 80.75 75 ASN A O 1
ATOM 610 N N . PRO A 1 76 ? -30.625 20.995 33.314 1.00 82.69 76 PRO A N 1
ATOM 611 C CA . PRO A 1 76 ? -29.171 20.967 33.391 1.00 82.69 76 PRO A CA 1
ATOM 612 C C . PRO A 1 76 ? -28.608 19.742 32.651 1.00 82.69 76 PRO A C 1
ATOM 614 O O . PRO A 1 76 ? -29.303 18.731 32.528 1.00 82.69 76 PRO A O 1
ATOM 617 N N . PRO A 1 77 ? -27.349 19.786 32.177 1.00 85.44 77 PRO A N 1
ATOM 618 C CA . PRO A 1 77 ? -26.704 18.631 31.562 1.00 85.44 77 PRO A CA 1
ATOM 619 C C . PRO A 1 77 ? -26.681 17.453 32.538 1.00 85.44 77 PRO A C 1
ATOM 621 O O . PRO A 1 77 ? -26.045 17.520 33.590 1.00 85.44 77 PRO A O 1
ATOM 624 N N . GLN A 1 78 ? -27.368 16.369 32.192 1.00 86.69 78 GLN A N 1
ATOM 625 C CA . GLN A 1 78 ? -27.383 15.155 33.000 1.00 86.69 78 GLN A CA 1
ATOM 626 C C . GLN A 1 78 ? -26.527 14.084 32.350 1.00 86.69 78 GLN A C 1
ATOM 628 O O . GLN A 1 78 ? -26.440 13.987 31.124 1.00 86.69 78 GLN A O 1
ATOM 633 N N . LEU A 1 79 ? -25.894 13.263 33.183 1.00 88.75 79 LEU A N 1
ATOM 634 C CA . LEU A 1 79 ? -25.130 12.121 32.715 1.00 88.75 79 LEU A CA 1
ATOM 635 C C . LEU A 1 79 ? -26.065 11.159 31.977 1.00 88.75 79 LEU A C 1
ATOM 637 O O . LEU A 1 79 ? -27.112 10.764 32.491 1.00 88.75 79 LEU A O 1
ATOM 641 N N . VAL A 1 80 ? -25.692 10.780 30.759 1.00 91.25 80 VAL A N 1
ATOM 642 C CA . VAL A 1 80 ? -26.500 9.860 29.958 1.00 91.25 80 VAL A CA 1
ATOM 643 C C . VAL A 1 80 ? -26.538 8.483 30.639 1.00 91.25 80 VAL A C 1
ATOM 645 O O . VAL A 1 80 ? -25.599 8.085 31.324 1.00 91.25 80 VAL A O 1
ATOM 648 N N . GLY A 1 81 ? -27.616 7.715 30.457 1.00 90.50 81 GLY A N 1
ATOM 649 C CA . GLY A 1 81 ? -27.698 6.347 30.984 1.00 90.50 81 GLY A CA 1
ATOM 650 C C . GLY A 1 81 ? -26.497 5.483 30.568 1.00 90.50 81 GLY A C 1
ATOM 651 O O . GLY A 1 81 ? -26.015 5.577 29.437 1.00 90.50 81 GLY A O 1
ATOM 652 N N . GLU A 1 82 ? -26.019 4.634 31.478 1.00 90.62 82 GLU A N 1
ATOM 653 C CA . GLU A 1 82 ? -24.782 3.851 31.322 1.00 90.62 82 GLU A CA 1
ATOM 654 C C . GLU A 1 82 ? -24.732 3.036 30.021 1.00 90.62 82 GLU A C 1
ATOM 656 O O . GLU A 1 82 ? -23.738 3.091 29.302 1.00 90.62 82 GLU A O 1
ATOM 661 N N . GLY A 1 83 ? -25.831 2.379 29.632 1.00 91.69 83 GLY A N 1
ATOM 662 C CA . GLY A 1 83 ? -25.884 1.617 28.379 1.00 91.69 83 GLY A CA 1
ATOM 663 C C . GLY A 1 83 ? -25.645 2.472 27.126 1.00 91.69 83 GLY A C 1
ATOM 664 O O . GLY A 1 83 ? -24.905 2.076 26.228 1.00 91.69 83 GLY A O 1
ATOM 665 N N . LYS A 1 84 ? -26.208 3.686 27.073 1.00 92.94 84 LYS A N 1
ATOM 666 C CA . LYS A 1 84 ? -26.000 4.619 25.950 1.00 92.94 84 LYS A CA 1
ATOM 667 C C . LYS A 1 84 ? -24.565 5.161 25.933 1.00 92.94 84 LYS A C 1
ATOM 669 O O . LYS A 1 84 ? -23.998 5.314 24.854 1.00 92.94 84 LYS A O 1
ATOM 674 N N . ARG A 1 85 ? -23.967 5.394 27.108 1.00 92.44 85 ARG A N 1
ATOM 675 C CA . ARG A 1 85 ? -22.553 5.783 27.251 1.00 92.44 85 ARG A CA 1
ATOM 676 C C . ARG A 1 85 ? -21.609 4.677 26.791 1.00 92.44 85 ARG A C 1
ATOM 678 O O . ARG A 1 85 ? -20.699 4.948 26.016 1.00 92.44 85 ARG A O 1
ATOM 685 N N . GLY A 1 86 ? -21.883 3.427 27.165 1.00 93.88 86 GLY A N 1
ATOM 686 C CA . GLY A 1 86 ? -21.146 2.257 26.686 1.00 93.88 86 GLY A CA 1
ATOM 687 C C . GLY A 1 86 ? -21.186 2.112 25.162 1.00 93.88 86 GLY A C 1
ATOM 688 O O . GLY A 1 86 ? -20.149 1.897 24.536 1.00 93.88 86 GLY A O 1
ATOM 689 N N . ILE A 1 87 ? -22.357 2.306 24.542 1.00 95.12 87 ILE A N 1
ATOM 690 C CA . ILE A 1 87 ? -22.494 2.287 23.075 1.00 95.12 87 ILE A CA 1
ATOM 691 C C . ILE A 1 87 ? -21.695 3.431 22.433 1.00 95.12 87 ILE A C 1
ATOM 693 O O . ILE A 1 87 ? -20.950 3.192 21.483 1.00 95.12 87 ILE A O 1
ATOM 697 N N . ALA A 1 88 ? -21.814 4.660 22.946 1.00 93.62 88 ALA A N 1
ATOM 698 C CA . ALA A 1 88 ? -21.086 5.818 22.424 1.00 93.62 88 ALA A CA 1
ATOM 699 C C . ALA A 1 88 ? -19.560 5.642 22.536 1.00 93.62 88 ALA A C 1
ATOM 701 O O . ALA A 1 88 ? -18.839 5.866 21.561 1.00 93.62 88 ALA A O 1
ATOM 702 N N . ALA A 1 89 ? -19.083 5.157 23.684 1.00 94.31 89 ALA A N 1
ATOM 703 C CA . ALA A 1 89 ? -17.682 4.827 23.916 1.00 94.31 89 ALA A CA 1
ATOM 704 C C . ALA A 1 89 ? -17.181 3.744 22.949 1.00 94.31 89 ALA A C 1
ATOM 706 O O . ALA A 1 89 ? -16.137 3.906 22.314 1.00 94.31 89 ALA A O 1
ATOM 707 N N . GLY A 1 90 ? -17.956 2.669 22.770 1.00 95.75 90 GLY A N 1
ATOM 708 C CA . GLY A 1 90 ? -17.641 1.598 21.825 1.00 95.75 90 GLY A CA 1
ATOM 709 C C . GLY A 1 90 ? -17.541 2.095 20.380 1.00 95.75 90 GLY A C 1
ATOM 710 O O . GLY A 1 90 ? -16.593 1.754 19.668 1.00 95.75 90 GLY A O 1
ATOM 711 N N . LEU A 1 91 ? -18.472 2.954 19.950 1.00 95.81 91 LEU A N 1
ATOM 712 C CA . LEU A 1 91 ? -18.440 3.566 18.620 1.00 95.81 91 LEU A CA 1
ATOM 713 C C . LEU A 1 91 ? -17.200 4.444 18.431 1.00 95.81 91 LEU A C 1
ATOM 715 O O . LEU A 1 91 ? -16.500 4.280 17.432 1.00 95.81 91 LEU A O 1
ATOM 719 N N . ALA A 1 92 ? -16.879 5.311 19.390 1.00 94.62 92 ALA A N 1
ATOM 720 C CA . ALA A 1 92 ? -15.708 6.182 19.309 1.00 94.62 92 ALA A CA 1
ATOM 721 C C . ALA A 1 92 ? -14.387 5.404 19.278 1.00 94.62 92 ALA A C 1
ATOM 723 O O . ALA A 1 92 ? -13.551 5.636 18.399 1.00 94.62 92 ALA A O 1
ATOM 724 N N . GLY A 1 93 ? -14.236 4.413 20.161 1.00 95.81 93 GLY A N 1
ATOM 725 C CA . GLY A 1 93 ? -13.064 3.540 20.175 1.00 95.81 93 GLY A CA 1
ATOM 726 C C . GLY A 1 93 ? -12.917 2.768 18.861 1.00 95.81 93 GLY A C 1
ATOM 727 O O . GLY A 1 93 ? -11.841 2.746 18.259 1.00 95.81 93 GLY A O 1
ATOM 728 N N . SER A 1 94 ? -14.015 2.197 18.350 1.00 96.06 94 SER A N 1
ATOM 729 C CA . SER A 1 94 ? -14.009 1.478 17.070 1.00 96.06 94 SER A CA 1
ATOM 730 C C . SER A 1 94 ? -13.661 2.387 15.885 1.00 96.06 94 SER A C 1
ATOM 732 O O . SER A 1 94 ? -12.889 1.979 15.013 1.00 96.06 94 SER A O 1
ATOM 734 N N . ALA A 1 95 ? -14.141 3.635 15.870 1.00 95.81 95 ALA A N 1
ATOM 735 C CA . ALA A 1 95 ? -13.813 4.615 14.840 1.00 95.81 95 ALA A CA 1
ATOM 736 C C . ALA A 1 95 ? -12.316 4.965 14.845 1.00 95.81 95 ALA A C 1
ATOM 738 O O . ALA A 1 95 ? -11.695 5.017 13.777 1.00 95.81 95 ALA A O 1
ATOM 739 N N . GLY A 1 96 ? -11.712 5.125 16.028 1.00 95.44 96 GLY A N 1
ATOM 740 C CA . GLY A 1 96 ? -10.266 5.309 16.181 1.00 95.44 96 GLY A CA 1
ATOM 741 C C . GLY A 1 96 ? -9.465 4.124 15.637 1.00 95.44 96 GLY A C 1
ATOM 742 O O . GLY A 1 96 ? -8.561 4.304 14.816 1.00 95.44 96 GLY A O 1
ATOM 743 N N . ILE A 1 97 ? -9.854 2.898 16.006 1.00 95.50 97 ILE A N 1
ATOM 744 C CA . ILE A 1 97 ? -9.217 1.657 15.532 1.00 95.50 97 ILE A CA 1
ATOM 745 C C . ILE A 1 97 ? -9.318 1.523 14.011 1.00 95.50 97 ILE A C 1
ATOM 747 O O . ILE A 1 97 ? -8.312 1.280 13.339 1.00 95.50 97 ILE A O 1
ATOM 751 N N . LEU A 1 98 ? -10.511 1.702 13.442 1.00 94.81 98 LEU A N 1
ATOM 752 C CA . LEU A 1 98 ? -10.726 1.606 11.998 1.00 94.81 98 LEU A CA 1
ATOM 753 C C . LEU A 1 98 ? -9.902 2.652 11.242 1.00 94.81 98 LEU A C 1
ATOM 755 O O . LEU A 1 98 ? -9.259 2.324 10.242 1.00 94.81 98 LEU A O 1
ATOM 759 N N . THR A 1 99 ? -9.855 3.886 11.745 1.00 94.81 99 THR A N 1
ATOM 760 C CA . THR A 1 99 ? -9.057 4.965 11.149 1.00 94.81 99 THR A CA 1
ATOM 761 C C . THR A 1 99 ? -7.567 4.629 11.179 1.00 94.81 99 THR A C 1
ATOM 763 O O . THR A 1 99 ? -6.886 4.731 10.155 1.00 94.81 99 THR A O 1
ATOM 766 N N . ALA A 1 100 ? -7.054 4.136 12.307 1.00 93.75 100 ALA A N 1
ATOM 767 C CA . ALA A 1 100 ? -5.668 3.698 12.423 1.00 93.75 100 ALA A CA 1
ATOM 768 C C . ALA A 1 100 ? -5.328 2.559 11.449 1.00 93.75 100 ALA A C 1
ATOM 770 O O . ALA A 1 100 ? -4.315 2.618 10.743 1.00 93.75 100 ALA A O 1
ATOM 771 N N . LEU A 1 101 ? -6.206 1.555 11.337 1.00 91.31 101 LEU A N 1
ATOM 772 C CA . LEU A 1 101 ? -6.047 0.442 10.399 1.00 91.31 101 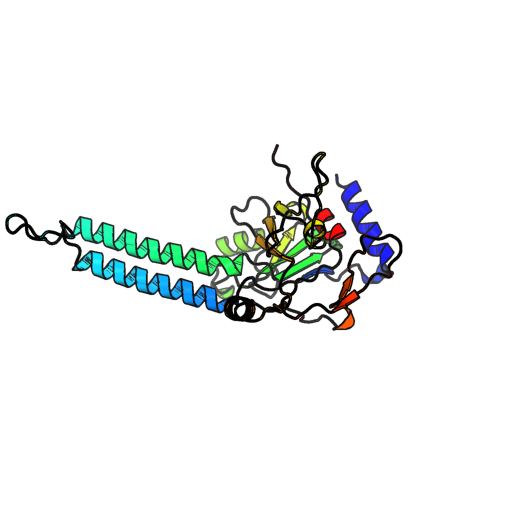LEU A CA 1
ATOM 773 C C . LEU A 1 101 ? -6.003 0.916 8.941 1.00 91.31 101 LEU A C 1
ATOM 775 O O . LEU A 1 101 ? -5.225 0.376 8.147 1.00 91.31 101 LEU A O 1
ATOM 779 N N . LEU A 1 102 ? -6.777 1.946 8.579 1.00 91.06 102 LEU A N 1
ATOM 780 C CA . LEU A 1 102 ? -6.702 2.552 7.249 1.00 91.06 102 LEU A CA 1
ATOM 781 C C . LEU A 1 102 ? -5.306 3.125 6.988 1.00 91.06 102 LEU A C 1
ATOM 783 O O . LEU A 1 102 ? -4.706 2.767 5.970 1.00 91.06 102 LEU A O 1
ATOM 787 N N . PHE A 1 103 ? -4.751 3.916 7.912 1.00 92.00 103 PHE A N 1
ATOM 788 C CA . PHE A 1 103 ? -3.396 4.469 7.782 1.00 92.00 103 PHE A CA 1
ATOM 789 C C . PHE A 1 103 ? -2.320 3.382 7.728 1.00 92.00 103 PHE A C 1
ATOM 791 O O . PHE A 1 103 ? -1.440 3.436 6.866 1.00 92.00 103 PHE A O 1
ATOM 798 N N . PHE A 1 104 ? -2.423 2.348 8.564 1.00 90.31 104 PHE A N 1
ATOM 799 C CA . PHE A 1 104 ? -1.490 1.216 8.555 1.00 90.31 104 PHE A CA 1
ATOM 800 C C . PHE A 1 104 ? -1.562 0.412 7.251 1.00 90.31 104 PHE A C 1
ATOM 802 O O . PHE A 1 104 ? -0.559 -0.149 6.803 1.00 90.31 104 PHE A O 1
ATOM 809 N N . SER A 1 105 ? -2.725 0.392 6.593 1.00 88.69 105 SER A N 1
ATOM 810 C CA . SER A 1 105 ? -2.915 -0.316 5.326 1.00 88.69 105 SER A CA 1
ATOM 811 C C . SER A 1 105 ? -2.334 0.409 4.104 1.00 88.69 105 SER A C 1
ATOM 813 O O . SER A 1 105 ? -2.058 -0.242 3.095 1.00 88.69 105 SER A O 1
ATOM 815 N N . VAL A 1 106 ? -2.112 1.728 4.165 1.00 90.31 106 VAL A N 1
ATOM 816 C CA . VAL A 1 106 ? -1.579 2.510 3.033 1.00 90.31 106 VAL A CA 1
ATOM 817 C C . VAL A 1 106 ? -0.197 2.018 2.577 1.00 90.31 106 VAL A C 1
ATOM 819 O O . VAL A 1 106 ? -0.057 1.669 1.399 1.00 90.31 106 VAL A O 1
ATOM 822 N N . PRO A 1 107 ? 0.832 1.916 3.446 1.00 90.44 107 PRO A N 1
ATOM 823 C CA . PRO A 1 107 ? 2.140 1.414 3.023 1.00 90.44 107 PRO A CA 1
ATOM 824 C C . PRO A 1 107 ? 2.102 -0.074 2.622 1.00 90.44 107 PRO A C 1
ATOM 826 O O . PRO A 1 107 ? 2.902 -0.513 1.797 1.00 90.44 107 PRO A O 1
ATOM 829 N N . ALA A 1 108 ? 1.127 -0.850 3.100 1.00 89.19 108 ALA A N 1
ATOM 830 C CA . ALA A 1 108 ? 0.945 -2.232 2.660 1.00 89.19 108 ALA A CA 1
ATOM 831 C C . ALA A 1 108 ? 0.421 -2.346 1.215 1.00 89.19 108 ALA A C 1
ATOM 833 O O . ALA A 1 108 ? 0.540 -3.405 0.604 1.00 89.19 108 ALA A O 1
ATOM 834 N N . ARG A 1 109 ? -0.151 -1.273 0.655 1.00 90.25 109 ARG A N 1
ATOM 835 C CA . ARG A 1 109 ? -0.672 -1.218 -0.724 1.00 90.25 109 ARG A CA 1
ATOM 836 C C . ARG A 1 109 ? 0.253 -0.477 -1.687 1.00 90.25 109 ARG A C 1
ATOM 838 O O . ARG A 1 109 ? 0.119 -0.631 -2.900 1.00 90.25 109 ARG A O 1
ATOM 845 N N . ALA A 1 110 ? 1.185 0.315 -1.163 1.00 92.12 110 ALA A N 1
ATOM 846 C CA . ALA A 1 110 ? 2.153 1.061 -1.955 1.00 92.12 110 ALA A CA 1
ATOM 847 C C . ALA A 1 110 ? 3.257 0.135 -2.483 1.00 92.12 110 ALA A C 1
ATOM 849 O O . ALA A 1 110 ? 4.013 -0.455 -1.714 1.00 92.12 110 ALA A O 1
ATOM 850 N N . VAL A 1 111 ? 3.374 0.014 -3.800 1.00 93.19 111 VAL A N 1
ATOM 851 C CA . VAL A 1 111 ? 4.296 -0.905 -4.470 1.00 93.19 111 VAL A CA 1
ATOM 852 C C . VAL A 1 111 ? 5.607 -0.205 -4.783 1.00 93.19 111 VAL A C 1
ATOM 854 O O . VAL A 1 111 ? 5.644 0.855 -5.405 1.00 93.19 111 VAL A O 1
ATOM 857 N N . THR A 1 112 ? 6.701 -0.838 -4.371 1.00 92.44 112 THR A N 1
ATOM 858 C CA . THR A 1 112 ? 8.063 -0.294 -4.479 1.00 92.44 112 THR A CA 1
ATOM 859 C C . THR A 1 112 ? 8.924 -1.036 -5.488 1.00 92.44 112 THR A C 1
ATOM 861 O O . THR A 1 112 ? 9.878 -0.466 -6.009 1.00 92.44 112 THR A O 1
ATOM 864 N N . LYS A 1 113 ? 8.614 -2.305 -5.776 1.00 92.94 113 LYS A N 1
ATOM 865 C CA . LYS A 1 113 ? 9.312 -3.106 -6.784 1.00 92.94 113 LYS A CA 1
ATOM 866 C C . LYS A 1 113 ? 8.351 -4.120 -7.393 1.00 92.94 113 LYS A C 1
ATOM 868 O O . LYS A 1 113 ? 7.612 -4.780 -6.667 1.00 92.94 113 LYS A O 1
ATOM 873 N N . LEU A 1 114 ? 8.407 -4.265 -8.711 1.00 92.88 114 LEU A N 1
ATOM 874 C CA . LEU A 1 114 ? 7.739 -5.333 -9.450 1.00 92.88 114 LEU A CA 1
ATOM 875 C C . LEU A 1 114 ? 8.789 -6.132 -10.214 1.00 92.88 114 LEU A C 1
ATOM 877 O O . LEU A 1 114 ? 9.643 -5.554 -10.889 1.00 92.88 114 LEU A O 1
ATOM 881 N N . SER A 1 115 ? 8.737 -7.455 -10.084 1.00 92.00 115 SER A N 1
ATOM 882 C CA . SER A 1 115 ? 9.624 -8.370 -10.811 1.00 92.00 115 SER A CA 1
ATOM 883 C C . SER A 1 115 ? 8.797 -9.428 -11.522 1.00 92.00 115 SER A C 1
ATOM 885 O O . SER A 1 115 ? 7.866 -9.963 -10.934 1.00 92.00 115 SER A O 1
ATOM 887 N N . LEU A 1 116 ? 9.137 -9.717 -12.769 1.00 90.88 116 LEU A N 1
ATOM 888 C CA . LEU A 1 116 ? 8.485 -10.704 -13.608 1.00 90.88 116 LEU A CA 1
ATOM 889 C C . LEU A 1 116 ? 9.379 -11.941 -13.714 1.00 90.88 116 LEU A C 1
ATOM 891 O O . LEU A 1 116 ? 10.519 -11.852 -14.171 1.00 90.88 116 LEU A O 1
ATOM 895 N N . ASP A 1 117 ? 8.851 -13.087 -13.307 1.00 90.31 117 ASP A N 1
ATOM 896 C CA . ASP A 1 117 ? 9.405 -14.393 -13.642 1.00 90.31 117 ASP A CA 1
ATOM 897 C C . ASP A 1 117 ? 8.741 -14.875 -14.936 1.00 90.31 117 ASP A C 1
ATOM 899 O O . ASP A 1 117 ? 7.569 -15.265 -14.970 1.00 90.31 117 ASP A O 1
ATOM 903 N N . VAL A 1 118 ? 9.509 -14.787 -16.021 1.00 85.94 118 VAL A N 1
ATOM 904 C CA . VAL A 1 118 ? 9.072 -15.120 -17.378 1.00 85.94 118 VAL A CA 1
ATOM 905 C C . VAL A 1 118 ? 8.770 -16.607 -17.524 1.00 85.94 118 VAL A C 1
ATOM 907 O O . VAL A 1 118 ? 7.764 -16.961 -18.137 1.00 85.94 118 VAL A O 1
ATOM 910 N N . ALA A 1 119 ? 9.609 -17.469 -16.949 1.00 85.94 119 ALA A N 1
ATOM 911 C CA . ALA A 1 119 ? 9.468 -18.913 -17.084 1.00 85.94 119 ALA A CA 1
ATOM 912 C C . ALA A 1 119 ? 8.189 -19.403 -16.394 1.00 85.94 119 ALA A C 1
ATOM 914 O O . ALA A 1 119 ? 7.457 -20.223 -16.944 1.00 85.94 119 ALA A O 1
ATOM 915 N N . LYS A 1 120 ? 7.883 -18.844 -15.217 1.00 85.94 120 LYS A N 1
ATOM 916 C CA . LYS A 1 120 ? 6.718 -19.245 -14.413 1.00 85.94 120 LYS A CA 1
ATOM 917 C C . LYS A 1 120 ? 5.452 -18.438 -14.694 1.00 85.94 120 LYS A C 1
ATOM 919 O O . LYS A 1 120 ? 4.404 -18.759 -14.142 1.00 85.94 120 LYS A O 1
ATOM 924 N N . ARG A 1 121 ? 5.529 -17.385 -15.519 1.00 88.19 121 ARG A N 1
ATOM 925 C CA . ARG A 1 121 ? 4.445 -16.401 -15.725 1.00 88.19 121 ARG A CA 1
ATOM 926 C C . ARG A 1 121 ? 3.935 -15.822 -14.399 1.00 88.19 121 ARG A C 1
ATOM 928 O O . ARG A 1 121 ? 2.732 -15.648 -14.199 1.00 88.19 121 ARG A O 1
ATOM 935 N N . GLN A 1 122 ? 4.857 -15.536 -13.483 1.00 91.50 122 GLN A N 1
ATOM 936 C CA . GLN A 1 122 ? 4.556 -15.021 -12.148 1.00 91.50 122 GLN A CA 1
ATOM 937 C C . GLN A 1 122 ? 5.085 -13.597 -11.983 1.00 91.50 122 GLN A C 1
ATOM 939 O O . GLN A 1 122 ? 6.172 -13.253 -12.443 1.00 91.50 122 GLN A O 1
ATOM 944 N N . LEU A 1 123 ? 4.310 -12.768 -11.296 1.00 91.50 123 LEU A N 1
ATOM 945 C CA . LEU A 1 123 ? 4.657 -11.415 -10.906 1.00 91.50 123 LEU A CA 1
ATOM 946 C C . LEU A 1 123 ? 4.924 -11.371 -9.400 1.00 91.50 123 LEU A C 1
ATOM 948 O O . LEU A 1 123 ? 4.041 -11.636 -8.585 1.00 91.50 123 LEU A O 1
ATOM 952 N N . THR A 1 124 ? 6.132 -10.969 -9.028 1.00 92.25 124 THR A N 1
ATOM 953 C CA . THR A 1 124 ? 6.502 -10.684 -7.644 1.00 92.25 124 THR A CA 1
ATOM 954 C C . THR A 1 124 ? 6.275 -9.208 -7.352 1.00 92.25 124 THR A C 1
ATOM 956 O O . THR A 1 124 ? 6.979 -8.334 -7.870 1.00 92.25 124 THR A O 1
ATOM 959 N N . ILE A 1 125 ? 5.301 -8.937 -6.490 1.00 92.38 125 ILE A N 1
ATOM 960 C CA . ILE A 1 125 ? 4.921 -7.611 -6.020 1.00 92.38 125 ILE A CA 1
ATOM 961 C C . ILE A 1 125 ? 5.582 -7.361 -4.670 1.00 92.38 125 ILE A C 1
ATOM 963 O O . ILE A 1 125 ? 5.346 -8.097 -3.715 1.00 92.38 125 ILE A O 1
ATOM 967 N N . ARG A 1 126 ? 6.386 -6.301 -4.571 1.00 92.19 126 ARG A N 1
ATOM 968 C CA . ARG A 1 126 ? 6.963 -5.844 -3.304 1.00 92.19 126 ARG A CA 1
ATOM 969 C C . ARG A 1 126 ? 6.316 -4.549 -2.849 1.00 92.19 126 ARG A C 1
ATOM 971 O O . ARG A 1 126 ? 6.392 -3.530 -3.542 1.00 92.19 126 ARG A O 1
ATOM 978 N N . THR A 1 127 ? 5.763 -4.564 -1.648 1.00 91.62 127 THR A N 1
ATOM 979 C CA . THR A 1 127 ? 5.121 -3.413 -1.016 1.00 91.62 127 THR A CA 1
ATOM 980 C C . THR A 1 127 ? 6.079 -2.672 -0.084 1.00 91.62 127 THR A C 1
ATOM 982 O O . THR A 1 127 ? 7.132 -3.179 0.318 1.00 91.62 127 THR A O 1
ATOM 985 N N . ALA A 1 128 ? 5.736 -1.425 0.222 1.00 90.38 128 ALA A N 1
ATOM 986 C CA . ALA A 1 128 ? 6.502 -0.537 1.083 1.00 90.38 128 ALA A CA 1
ATOM 987 C C . ALA A 1 128 ? 6.628 -1.089 2.507 1.00 90.38 128 ALA A C 1
ATOM 989 O O . ALA A 1 128 ? 7.718 -1.061 3.081 1.00 90.38 128 ALA A O 1
ATOM 990 N N . SER A 1 129 ? 5.543 -1.658 3.030 1.00 88.56 129 SER A N 1
ATOM 991 C CA . SER A 1 129 ? 5.525 -2.369 4.302 1.00 88.56 129 SER A CA 1
ATOM 992 C C . SER A 1 129 ? 4.898 -3.758 4.189 1.00 88.56 129 SER A C 1
ATOM 994 O O . SER A 1 129 ? 4.364 -4.148 3.148 1.00 88.56 129 SER A O 1
ATOM 996 N N . ARG A 1 130 ? 5.008 -4.527 5.275 1.00 83.56 130 ARG A N 1
ATOM 997 C CA . ARG A 1 130 ? 4.323 -5.812 5.439 1.00 83.56 130 ARG A CA 1
ATOM 998 C C . ARG A 1 130 ? 2.814 -5.555 5.498 1.00 83.56 130 ARG A C 1
ATOM 1000 O O . ARG A 1 130 ? 2.383 -4.604 6.145 1.00 83.56 130 ARG A O 1
ATOM 1007 N N . GLY A 1 131 ? 2.024 -6.392 4.829 1.00 74.44 131 GLY A N 1
ATOM 1008 C CA . GLY A 1 131 ? 0.569 -6.359 4.979 1.00 74.44 131 GLY A CA 1
ATOM 1009 C C . GLY A 1 131 ? 0.135 -6.713 6.400 1.00 74.44 131 GLY A C 1
ATOM 1010 O O . GLY A 1 131 ? 0.901 -7.328 7.137 1.00 74.44 131 GLY A O 1
ATOM 1011 N N . LEU A 1 132 ? -1.108 -6.382 6.766 1.00 71.00 132 LEU A N 1
ATOM 1012 C CA . LEU A 1 132 ? -1.678 -6.776 8.064 1.00 71.00 132 LEU A CA 1
ATOM 1013 C C . LEU A 1 132 ? -1.626 -8.300 8.262 1.00 71.00 132 LEU A C 1
ATOM 1015 O O . LEU A 1 132 ? -1.256 -8.779 9.327 1.00 71.00 132 LEU A O 1
ATOM 1019 N N . SER A 1 133 ? -1.877 -9.066 7.195 1.00 66.50 133 SER A N 1
ATOM 1020 C CA . SER A 1 133 ? -1.732 -10.527 7.186 1.00 66.50 133 SER A CA 1
ATOM 1021 C C . SER A 1 133 ? -0.301 -11.010 7.434 1.00 66.50 133 SER A C 1
ATOM 1023 O O . SER A 1 133 ? -0.132 -12.154 7.837 1.00 66.50 133 SER A O 1
ATOM 1025 N N . ALA A 1 134 ? 0.696 -10.150 7.205 1.00 66.38 134 ALA A N 1
ATOM 1026 C CA . ALA A 1 134 ? 2.128 -10.407 7.333 1.00 66.38 134 ALA A CA 1
ATOM 1027 C C . ALA A 1 134 ? 2.772 -9.774 8.583 1.00 66.38 134 ALA A C 1
ATOM 1029 O O . ALA A 1 134 ? 4.003 -9.796 8.715 1.00 66.38 134 ALA A O 1
ATOM 1030 N N . LEU A 1 135 ? 1.958 -9.201 9.483 1.00 69.44 135 LEU A N 1
ATOM 1031 C CA . LEU A 1 135 ? 2.392 -8.744 10.807 1.00 69.44 135 LEU A CA 1
ATOM 1032 C C . LEU A 1 135 ? 2.694 -9.921 11.734 1.00 69.44 135 LEU A C 1
ATOM 1034 O O . LEU A 1 135 ? 3.675 -9.881 12.472 1.00 69.44 135 LEU A O 1
ATOM 1038 N N . ILE A 1 136 ? 1.880 -10.973 11.659 1.00 70.81 136 ILE A N 1
ATOM 1039 C CA . ILE A 1 136 ? 2.049 -12.168 12.481 1.00 70.81 136 ILE A CA 1
ATOM 1040 C C . ILE A 1 136 ? 3.294 -12.928 11.988 1.00 70.81 136 ILE A C 1
ATOM 1042 O O . ILE A 1 136 ? 3.396 -13.221 10.790 1.00 70.81 136 ILE A O 1
ATOM 1046 N N . PRO A 1 137 ? 4.263 -13.248 12.867 1.00 70.81 137 PRO A N 1
ATOM 1047 C CA . PRO A 1 137 ? 5.416 -14.057 12.499 1.00 70.81 137 PRO A CA 1
ATOM 1048 C C . PRO A 1 137 ? 4.990 -15.397 11.895 1.00 70.81 137 PRO A C 1
ATOM 1050 O O . PRO A 1 137 ? 4.077 -16.052 12.392 1.00 70.81 137 PRO A O 1
ATOM 1053 N N . ARG A 1 138 ? 5.709 -15.851 10.859 1.00 71.19 138 ARG A N 1
ATOM 1054 C CA . ARG A 1 138 ? 5.421 -17.124 10.167 1.00 71.19 138 ARG A CA 1
ATOM 1055 C C . ARG A 1 138 ? 5.382 -18.326 11.115 1.00 71.19 138 ARG A C 1
ATOM 1057 O O . ARG A 1 138 ? 4.658 -19.274 10.846 1.00 71.19 138 ARG A O 1
ATOM 1064 N N . ALA A 1 139 ? 6.157 -18.270 12.199 1.00 76.31 139 ALA A N 1
ATOM 1065 C CA . ALA A 1 139 ? 6.254 -19.329 13.198 1.00 76.31 139 ALA A CA 1
ATOM 1066 C C . ALA A 1 139 ? 4.959 -19.534 14.004 1.00 76.31 139 ALA A C 1
ATOM 1068 O O . ALA A 1 139 ? 4.711 -20.638 14.466 1.00 76.31 139 ALA A O 1
ATOM 1069 N N . ILE A 1 140 ? 4.131 -18.493 14.147 1.00 82.38 140 ILE A N 1
ATOM 1070 C CA . ILE A 1 140 ? 2.919 -18.502 14.990 1.00 82.38 140 ILE A CA 1
ATOM 1071 C C . ILE A 1 140 ? 1.654 -18.492 14.112 1.00 82.38 140 ILE A C 1
ATOM 1073 O O . ILE A 1 140 ? 0.528 -18.414 14.593 1.00 82.38 140 ILE A O 1
ATOM 1077 N N . TYR A 1 141 ? 1.814 -18.545 12.788 1.00 77.62 141 TYR A N 1
ATOM 1078 C CA . TYR A 1 141 ? 0.687 -18.452 11.874 1.00 77.62 141 TYR A CA 1
ATOM 1079 C C . TYR A 1 141 ? -0.079 -19.782 11.856 1.00 77.62 141 TYR A C 1
ATOM 1081 O O . TYR A 1 141 ? 0.506 -20.807 11.490 1.00 77.62 141 TYR A O 1
ATOM 1089 N N . PRO A 1 142 ? -1.372 -19.805 12.224 1.00 83.06 142 PRO A N 1
ATOM 1090 C CA . PRO A 1 142 ? -2.115 -21.053 12.296 1.00 83.06 142 PRO A CA 1
ATOM 1091 C C . PRO A 1 142 ? -2.184 -21.706 10.910 1.00 83.06 142 PRO A C 1
ATOM 1093 O O . PRO A 1 142 ? -2.425 -21.039 9.900 1.00 83.06 142 PRO A O 1
ATOM 1096 N N . SER A 1 143 ? -1.978 -23.026 10.867 1.00 80.31 143 SER A N 1
ATOM 1097 C CA . SER A 1 143 ? -1.893 -23.840 9.642 1.00 80.31 143 SER A CA 1
ATOM 1098 C C . SER A 1 143 ? -2.973 -23.546 8.578 1.00 80.31 143 SER A C 1
ATOM 1100 O O . SER A 1 143 ? -2.607 -23.336 7.417 1.00 80.31 143 SER A O 1
ATOM 1102 N N . PRO A 1 144 ? -4.281 -23.443 8.907 1.00 81.44 144 PRO A N 1
ATOM 1103 C CA . PRO A 1 144 ? -5.304 -23.150 7.897 1.00 81.44 144 PRO A CA 1
ATOM 1104 C C . PRO A 1 144 ? -5.165 -21.743 7.305 1.00 81.44 144 PRO A C 1
ATOM 1106 O O . PRO A 1 144 ? -5.273 -21.560 6.089 1.00 81.44 144 PRO A O 1
ATOM 1109 N N . LEU A 1 145 ? -4.851 -20.740 8.131 1.00 77.38 145 LEU A N 1
ATOM 1110 C CA . LEU A 1 145 ? -4.585 -19.399 7.620 1.00 77.38 145 LEU A CA 1
ATOM 1111 C C . LEU A 1 145 ? -3.311 -19.404 6.777 1.00 77.38 145 LEU A C 1
ATOM 1113 O O . LEU A 1 145 ? -3.270 -18.753 5.738 1.00 77.38 145 LEU A O 1
ATOM 1117 N N . ARG A 1 146 ? -2.280 -20.163 7.168 1.00 79.19 146 ARG A N 1
ATOM 1118 C CA . ARG A 1 146 ? -1.017 -20.239 6.421 1.00 79.19 146 ARG A CA 1
ATOM 1119 C C . ARG A 1 146 ? -1.243 -20.721 4.999 1.00 79.19 146 ARG A C 1
ATOM 1121 O O . ARG A 1 146 ? -0.800 -20.054 4.070 1.00 79.19 146 ARG A O 1
ATOM 1128 N N . LYS A 1 147 ? -2.007 -21.802 4.833 1.00 81.25 147 LYS A N 1
ATOM 1129 C CA . LYS A 1 147 ? -2.377 -22.329 3.514 1.00 81.25 147 LYS A CA 1
ATOM 1130 C C . LYS A 1 147 ? -3.122 -21.284 2.684 1.00 81.25 147 LYS A C 1
ATOM 1132 O O . LYS A 1 147 ? -2.785 -21.071 1.526 1.00 81.25 147 LYS A O 1
ATOM 1137 N N . THR A 1 148 ? -4.084 -20.567 3.269 1.00 80.38 148 THR A N 1
ATOM 1138 C CA . THR A 1 148 ? -4.814 -19.514 2.534 1.00 80.38 148 THR A CA 1
ATOM 1139 C C . THR A 1 148 ? -3.930 -18.315 2.173 1.00 80.38 148 THR A C 1
ATOM 1141 O O . THR A 1 148 ? -4.061 -17.763 1.081 1.00 80.38 148 THR A O 1
ATOM 1144 N N . ALA A 1 149 ? -2.994 -17.927 3.040 1.00 77.50 149 ALA A N 1
ATOM 1145 C CA . ALA A 1 149 ? -2.019 -16.878 2.758 1.00 77.50 149 ALA A CA 1
ATOM 1146 C C . ALA A 1 149 ? -1.031 -17.298 1.655 1.00 77.50 149 ALA A C 1
ATOM 1148 O O . ALA A 1 149 ? -0.760 -16.507 0.750 1.00 77.50 149 ALA A O 1
ATOM 1149 N N . GLU A 1 150 ? -0.551 -18.543 1.689 1.00 79.31 150 GLU A N 1
ATOM 1150 C CA . GLU A 1 150 ? 0.322 -19.134 0.668 1.00 79.31 150 GLU A CA 1
ATOM 1151 C C . GLU A 1 150 ? -0.381 -19.243 -0.692 1.00 79.31 150 GLU A C 1
ATOM 1153 O O . GLU A 1 150 ? 0.211 -18.870 -1.707 1.00 79.31 150 GLU A O 1
ATOM 1158 N N . LEU A 1 151 ? -1.662 -19.640 -0.717 1.00 80.69 151 LEU A N 1
ATOM 1159 C CA . LEU A 1 151 ? -2.507 -19.642 -1.921 1.00 80.69 151 LEU A CA 1
ATOM 1160 C C . LEU A 1 151 ? -2.698 -18.237 -2.496 1.00 80.69 151 LEU A C 1
ATOM 1162 O O . LEU A 1 151 ? -2.703 -18.045 -3.710 1.00 80.69 151 LEU A O 1
ATOM 1166 N N . ARG A 1 152 ? -2.806 -17.226 -1.628 1.00 77.44 152 ARG A N 1
ATOM 1167 C CA . ARG A 1 152 ? -2.833 -15.818 -2.042 1.00 77.44 152 ARG A CA 1
ATOM 1168 C C . ARG A 1 152 ? -1.458 -15.303 -2.461 1.00 77.44 152 ARG A C 1
ATOM 1170 O O . ARG A 1 152 ? -1.368 -14.156 -2.889 1.00 77.44 152 ARG A O 1
ATOM 1177 N N . GLY A 1 153 ? -0.397 -16.100 -2.375 1.00 78.06 153 GLY A N 1
ATOM 1178 C CA . GLY A 1 153 ? 0.936 -15.707 -2.821 1.00 78.06 153 GLY A CA 1
ATOM 1179 C C . GLY A 1 153 ? 1.799 -15.030 -1.760 1.00 78.06 153 GLY A C 1
ATOM 1180 O O . GLY A 1 153 ? 2.877 -14.527 -2.081 1.00 78.06 153 GLY A O 1
ATOM 1181 N N . PHE A 1 154 ? 1.345 -14.973 -0.507 1.00 78.81 154 PHE A N 1
ATOM 1182 C CA . PHE A 1 154 ? 2.151 -14.485 0.610 1.00 78.81 154 PHE A CA 1
ATOM 1183 C C . PHE A 1 154 ? 3.113 -15.576 1.093 1.00 78.81 154 PHE A C 1
ATOM 1185 O O . PHE A 1 154 ? 2.880 -16.763 0.896 1.00 78.81 154 PHE A O 1
ATOM 1192 N N . TYR A 1 155 ? 4.215 -15.167 1.725 1.00 72.25 155 TYR A N 1
ATOM 1193 C CA . TYR A 1 155 ? 5.204 -16.055 2.360 1.00 72.25 155 TYR A CA 1
ATOM 1194 C C . TYR A 1 155 ? 5.987 -17.013 1.447 1.00 72.25 155 TYR A C 1
ATOM 1196 O O . TYR A 1 155 ? 6.887 -17.691 1.939 1.00 72.25 155 TYR A O 1
ATOM 1204 N N . GLN A 1 156 ? 5.747 -17.000 0.135 1.00 75.62 156 GLN A N 1
ATOM 1205 C CA . GLN A 1 156 ? 6.530 -17.766 -0.845 1.00 75.62 156 GLN A CA 1
ATOM 1206 C C . GLN A 1 156 ? 7.968 -17.242 -1.003 1.00 75.62 156 GLN A C 1
ATOM 1208 O O . GLN A 1 156 ? 8.864 -17.963 -1.432 1.00 75.62 156 GLN A O 1
ATOM 1213 N N . THR A 1 157 ? 8.214 -15.981 -0.643 1.00 78.62 157 THR A N 1
ATOM 1214 C CA . THR A 1 157 ? 9.541 -15.353 -0.670 1.00 78.62 157 THR A CA 1
ATOM 1215 C C . THR A 1 157 ? 10.129 -15.251 0.735 1.00 78.62 157 THR A C 1
ATOM 1217 O O . THR A 1 157 ? 9.430 -15.389 1.739 1.00 78.62 157 THR A O 1
ATOM 1220 N N . ARG A 1 158 ? 11.425 -14.934 0.844 1.00 78.25 158 ARG A N 1
ATOM 1221 C CA . ARG A 1 158 ? 12.088 -14.680 2.140 1.00 78.25 158 ARG A CA 1
ATOM 1222 C C . ARG A 1 158 ? 11.568 -13.414 2.837 1.00 78.25 158 ARG A C 1
ATOM 1224 O O . ARG A 1 158 ? 11.677 -13.289 4.052 1.00 78.25 158 ARG A O 1
ATOM 1231 N N . ARG A 1 159 ? 11.008 -12.459 2.087 1.00 82.44 159 ARG A N 1
ATOM 1232 C CA . ARG A 1 159 ? 10.593 -11.144 2.598 1.00 82.44 159 ARG A CA 1
ATOM 1233 C C . ARG A 1 159 ? 9.078 -11.090 2.825 1.00 82.44 159 ARG A C 1
ATOM 1235 O O . ARG A 1 159 ? 8.298 -11.363 1.928 1.00 82.44 159 ARG A O 1
ATOM 1242 N N . ASN A 1 160 ? 8.647 -10.664 4.015 1.00 79.94 160 ASN A N 1
ATOM 1243 C CA . ASN A 1 160 ? 7.219 -10.578 4.386 1.00 79.94 160 ASN A CA 1
ATOM 1244 C C . ASN A 1 160 ? 6.440 -9.441 3.691 1.00 79.94 160 ASN A C 1
ATOM 1246 O O . ASN A 1 160 ? 5.236 -9.313 3.882 1.00 79.94 160 ASN A O 1
ATOM 1250 N N . ASN A 1 161 ? 7.117 -8.585 2.926 1.00 86.62 161 ASN A N 1
ATOM 1251 C CA . ASN A 1 161 ? 6.502 -7.542 2.102 1.00 86.62 161 ASN A CA 1
ATOM 1252 C C . ASN A 1 161 ? 6.540 -7.875 0.606 1.00 86.62 161 ASN A C 1
ATOM 1254 O O . ASN A 1 161 ? 6.372 -6.988 -0.227 1.00 86.62 161 ASN A O 1
ATOM 1258 N N . GLU A 1 162 ? 6.824 -9.126 0.262 1.00 88.62 162 GLU A N 1
ATOM 1259 C CA . GLU A 1 162 ? 6.779 -9.616 -1.105 1.00 88.62 162 GLU A CA 1
ATOM 1260 C C . GLU A 1 162 ? 5.654 -10.636 -1.244 1.00 88.62 162 GLU A C 1
ATOM 1262 O O . GLU A 1 162 ? 5.356 -11.405 -0.327 1.00 88.62 162 GLU A O 1
ATOM 1267 N N . ARG A 1 163 ? 5.027 -10.611 -2.413 1.00 88.44 163 ARG A N 1
ATOM 1268 C CA . ARG A 1 163 ? 3.911 -11.467 -2.770 1.00 88.44 163 ARG A CA 1
ATOM 1269 C C . ARG A 1 163 ? 4.082 -11.935 -4.207 1.00 88.44 163 ARG A C 1
ATOM 1271 O O . ARG A 1 163 ? 4.324 -11.106 -5.080 1.00 88.44 163 ARG A O 1
ATOM 1278 N N . VAL A 1 164 ? 3.945 -13.230 -4.453 1.00 90.75 164 VAL A N 1
ATOM 1279 C CA . VAL A 1 164 ? 4.073 -13.830 -5.788 1.00 90.75 164 VAL A CA 1
ATOM 1280 C C . VAL A 1 164 ? 2.685 -14.163 -6.309 1.00 90.75 164 VAL A C 1
ATOM 1282 O O . VAL A 1 164 ? 1.919 -14.845 -5.641 1.00 90.75 164 VAL A O 1
ATOM 1285 N N . VAL A 1 165 ? 2.338 -13.660 -7.488 1.00 90.44 165 VAL A N 1
ATOM 1286 C CA . VAL A 1 165 ? 0.997 -13.801 -8.062 1.00 90.44 165 VAL A CA 1
ATOM 1287 C C . VAL A 1 165 ? 1.121 -14.249 -9.516 1.00 90.44 165 VAL A C 1
ATOM 1289 O O . VAL A 1 165 ? 1.986 -13.732 -10.220 1.00 90.44 165 VAL A O 1
ATOM 1292 N N . PRO A 1 166 ? 0.283 -15.170 -10.017 1.00 90.25 166 PRO A N 1
ATOM 1293 C CA . PRO A 1 166 ? 0.233 -15.455 -11.449 1.00 90.25 166 PRO A CA 1
ATOM 1294 C C . PRO A 1 166 ? -0.153 -14.205 -12.257 1.00 90.25 166 PRO A C 1
ATOM 1296 O O . PRO A 1 166 ? -1.065 -13.464 -11.889 1.00 90.25 166 PRO A O 1
ATOM 1299 N N . LEU A 1 167 ? 0.520 -13.985 -13.389 1.00 87.94 167 LEU A N 1
ATOM 1300 C CA . LEU A 1 167 ? 0.321 -12.798 -14.227 1.00 87.94 167 LEU A CA 1
ATOM 1301 C C . LEU A 1 167 ? -1.119 -12.679 -14.758 1.00 87.94 167 LEU A C 1
ATOM 1303 O O . LEU A 1 167 ? -1.621 -11.571 -14.910 1.00 87.94 167 LEU A O 1
ATOM 1307 N N . SER A 1 168 ? -1.800 -13.808 -14.978 1.00 88.31 168 SER A N 1
ATOM 1308 C CA . SER A 1 168 ? -3.193 -13.860 -15.447 1.00 88.31 168 SER A CA 1
ATOM 1309 C C . SER A 1 168 ? -4.189 -13.185 -14.504 1.00 88.31 168 SER A C 1
ATOM 1311 O O . SER A 1 168 ? -5.262 -12.783 -14.942 1.00 88.31 168 SER A O 1
ATOM 1313 N N . LEU A 1 169 ? -3.846 -13.052 -13.221 1.00 87.81 169 LEU A N 1
ATOM 1314 C CA . LEU A 1 169 ? -4.705 -12.427 -12.222 1.00 87.81 169 LEU A CA 1
ATOM 1315 C C . LEU A 1 169 ? -4.420 -10.933 -12.048 1.00 87.81 169 LEU A C 1
ATOM 1317 O O . LEU A 1 169 ? -5.142 -10.272 -11.310 1.00 87.81 169 LEU A O 1
ATOM 1321 N N . VAL A 1 170 ? -3.384 -10.371 -12.672 1.00 89.44 170 VAL A N 1
ATOM 1322 C CA . VAL A 1 170 ? -2.992 -8.979 -12.425 1.00 89.44 170 VAL A CA 1
ATOM 1323 C C . VAL A 1 170 ? -3.455 -8.085 -13.560 1.00 89.44 170 VAL A C 1
ATOM 1325 O O . VAL A 1 170 ? -3.116 -8.300 -14.720 1.00 89.44 170 VAL A O 1
ATOM 1328 N N . TYR A 1 171 ? -4.191 -7.035 -13.215 1.00 88.62 171 TYR A N 1
ATOM 1329 C CA . TYR A 1 171 ? -4.711 -6.095 -14.197 1.00 88.62 171 TYR A CA 1
ATOM 1330 C C . TYR A 1 171 ? -4.781 -4.672 -13.660 1.00 88.62 171 TYR A C 1
ATOM 1332 O O . TYR A 1 171 ? -4.941 -4.433 -12.461 1.00 88.62 171 TYR A O 1
ATOM 1340 N N . ARG A 1 172 ? -4.666 -3.694 -14.558 1.00 88.94 172 ARG A N 1
ATOM 1341 C CA . ARG A 1 172 ? -4.744 -2.275 -14.203 1.00 88.94 172 ARG A CA 1
ATOM 1342 C C . ARG A 1 172 ? -6.189 -1.804 -14.173 1.00 88.94 172 ARG A C 1
ATOM 1344 O O . ARG A 1 172 ? -6.960 -2.061 -15.092 1.00 88.94 172 ARG A O 1
ATOM 1351 N N . LEU A 1 173 ? -6.511 -1.060 -13.120 1.00 84.50 173 LEU A N 1
ATOM 1352 C CA . LEU A 1 173 ? -7.779 -0.349 -12.954 1.00 84.50 173 LEU A CA 1
ATOM 1353 C C . LEU A 1 173 ? -7.673 1.109 -13.401 1.00 84.50 173 LEU A C 1
ATOM 1355 O O . LEU A 1 173 ? -8.642 1.686 -13.883 1.00 84.50 173 LEU A O 1
ATOM 1359 N N . ARG A 1 174 ? -6.510 1.737 -13.194 1.00 84.06 174 ARG A N 1
ATOM 1360 C CA . ARG A 1 1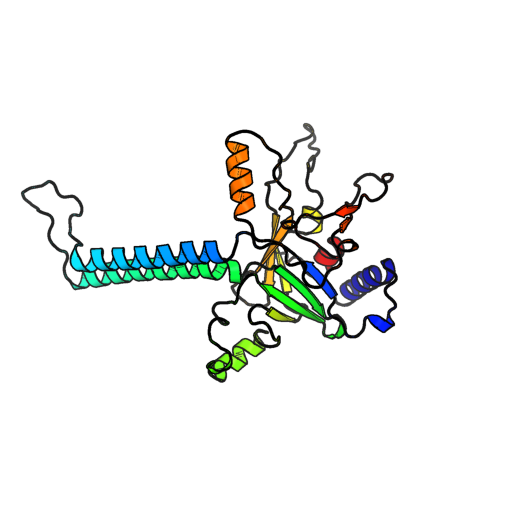74 ? -6.294 3.154 -13.502 1.00 84.06 174 ARG A CA 1
ATOM 1361 C C . ARG A 1 174 ? -4.832 3.427 -13.821 1.00 84.06 174 ARG A C 1
ATOM 1363 O O . ARG A 1 174 ? -3.941 2.893 -13.166 1.00 84.06 174 ARG A O 1
ATOM 1370 N N . GLY A 1 175 ? -4.609 4.349 -14.753 1.00 80.19 175 GLY A N 1
ATOM 1371 C CA . GLY A 1 175 ? -3.291 4.905 -15.040 1.00 80.19 175 GLY A CA 1
ATOM 1372 C C . GLY A 1 175 ? -2.479 4.080 -16.037 1.00 80.19 175 GLY A C 1
ATOM 1373 O O . GLY A 1 175 ? -2.687 2.884 -16.235 1.00 80.19 175 GLY A O 1
ATOM 1374 N N . SER A 1 176 ? -1.528 4.756 -16.672 1.00 81.25 176 SER A N 1
ATOM 1375 C CA . SER A 1 176 ? -0.627 4.175 -17.663 1.00 81.25 176 SER A CA 1
ATOM 1376 C C . SER A 1 176 ? 0.774 4.739 -17.478 1.00 81.25 176 SER A C 1
ATOM 1378 O O . SER A 1 176 ? 0.942 5.938 -17.227 1.00 81.25 176 SER A O 1
ATOM 1380 N N . ALA A 1 177 ? 1.774 3.862 -17.576 1.00 81.31 177 ALA A N 1
ATOM 1381 C CA . ALA A 1 177 ? 3.168 4.238 -17.430 1.00 81.31 177 ALA A CA 1
ATOM 1382 C C . ALA A 1 177 ? 3.624 5.086 -18.622 1.00 81.31 177 ALA A C 1
ATOM 1384 O O . ALA A 1 177 ? 4.348 6.061 -18.416 1.00 81.31 177 ALA A O 1
ATOM 1385 N N . THR A 1 178 ? 3.160 4.772 -19.838 1.00 78.75 178 THR A N 1
ATOM 1386 C CA . THR A 1 178 ? 3.461 5.554 -21.051 1.00 78.75 178 THR A CA 1
ATOM 1387 C C . THR A 1 178 ? 2.807 6.924 -21.024 1.00 78.75 178 THR A C 1
ATOM 1389 O O . THR A 1 178 ? 3.474 7.935 -21.259 1.00 78.75 178 THR A O 1
ATOM 1392 N N . ALA A 1 179 ? 1.525 6.983 -20.655 1.00 72.38 179 ALA A N 1
ATOM 1393 C CA . ALA A 1 179 ? 0.829 8.244 -20.488 1.00 72.38 179 ALA A CA 1
ATOM 1394 C C . ALA A 1 179 ? 1.593 9.114 -19.487 1.00 72.38 179 ALA A C 1
ATOM 1396 O O . ALA A 1 179 ? 1.808 10.297 -19.748 1.00 72.38 179 ALA A O 1
ATOM 1397 N N . ALA A 1 180 ? 2.041 8.532 -18.367 1.00 70.44 180 ALA A N 1
ATOM 1398 C CA . ALA A 1 180 ? 2.758 9.231 -17.308 1.00 70.44 180 ALA A CA 1
ATOM 1399 C C . ALA A 1 180 ? 4.111 9.828 -17.718 1.00 70.44 180 ALA A C 1
ATOM 1401 O O . ALA A 1 180 ? 4.425 10.917 -17.237 1.00 70.44 180 ALA A O 1
ATOM 1402 N N . SER A 1 181 ? 4.868 9.188 -18.618 1.00 66.94 181 SER A N 1
ATOM 1403 C CA . SER A 1 181 ? 6.123 9.756 -19.146 1.00 66.94 181 SER A CA 1
ATOM 1404 C C . SER A 1 181 ? 5.934 10.982 -20.029 1.00 66.94 181 SER A C 1
ATOM 1406 O O . SER A 1 181 ? 6.848 11.792 -20.121 1.00 66.94 181 SER A O 1
ATOM 1408 N N . LEU A 1 182 ? 4.763 11.169 -20.643 1.00 62.97 182 LEU A N 1
ATOM 1409 C CA . LEU A 1 182 ? 4.462 12.328 -21.498 1.00 62.97 182 LEU A CA 1
ATOM 1410 C C . LEU A 1 182 ? 4.232 13.615 -20.675 1.00 62.97 182 LEU A C 1
ATOM 1412 O O . LEU A 1 182 ? 3.386 14.447 -20.996 1.00 62.97 182 LEU A O 1
ATOM 1416 N N . GLY A 1 183 ? 4.908 13.753 -19.536 1.00 50.09 183 GLY A N 1
ATOM 1417 C CA . GLY A 1 183 ? 4.692 14.804 -18.554 1.00 50.09 183 GLY A CA 1
ATOM 1418 C C . GLY A 1 183 ? 5.166 16.181 -19.015 1.00 50.09 183 GLY A C 1
ATOM 1419 O O . GLY A 1 183 ? 6.229 16.613 -18.587 1.00 50.09 183 GLY A O 1
ATOM 1420 N N . LYS A 1 184 ? 4.346 16.866 -19.824 1.00 43.97 184 LYS A N 1
ATOM 1421 C CA . LYS A 1 184 ? 4.029 18.314 -19.850 1.00 43.97 184 LYS A CA 1
ATOM 1422 C C . LYS A 1 184 ? 3.195 18.590 -21.112 1.00 43.97 184 LYS A C 1
ATOM 1424 O O . LYS A 1 184 ? 3.598 18.208 -22.198 1.00 43.97 184 LYS A O 1
ATOM 1429 N N . ASN A 1 185 ? 2.039 19.232 -20.932 1.00 45.28 185 ASN A N 1
ATOM 1430 C CA . ASN A 1 185 ? 1.123 19.727 -21.968 1.00 45.28 185 ASN A CA 1
ATOM 1431 C C . ASN A 1 185 ? 0.711 18.696 -23.029 1.00 45.28 185 ASN A C 1
ATOM 1433 O O . ASN A 1 185 ? 1.233 18.683 -24.141 1.00 45.28 185 ASN A O 1
ATOM 1437 N N . LYS A 1 186 ? -0.335 17.907 -22.742 1.00 43.19 186 LYS A N 1
ATOM 1438 C CA . LYS A 1 186 ? -1.187 17.483 -23.856 1.00 43.19 186 LYS A CA 1
ATOM 1439 C C . LYS A 1 186 ? -1.915 18.748 -24.303 1.00 43.19 186 LYS A C 1
ATOM 1441 O O . LYS A 1 186 ? -2.884 19.148 -23.665 1.00 43.19 186 LYS A O 1
ATOM 1446 N N . VAL A 1 187 ? -1.375 19.415 -25.318 1.00 44.78 187 VAL A N 1
ATOM 1447 C CA . VAL A 1 187 ? -2.112 20.434 -26.056 1.00 44.78 187 VAL A CA 1
ATOM 1448 C C . VAL A 1 187 ? -3.254 19.684 -26.719 1.00 44.78 187 VAL A C 1
ATOM 1450 O O . VAL A 1 187 ? -3.042 18.881 -27.629 1.00 44.78 187 VAL A O 1
ATOM 1453 N N . VAL A 1 188 ? -4.454 19.829 -26.170 1.00 47.62 188 VAL A N 1
ATOM 1454 C CA . VAL A 1 188 ? -5.641 19.340 -26.856 1.00 47.62 188 VAL A CA 1
ATOM 1455 C C . VAL A 1 188 ? -5.970 20.427 -27.863 1.00 47.62 188 VAL A C 1
ATOM 1457 O O . VAL A 1 188 ? -6.449 21.493 -27.481 1.00 47.62 188 VAL A O 1
ATOM 1460 N N . ARG A 1 189 ? -5.641 20.175 -29.133 1.00 43.06 189 ARG A N 1
ATOM 1461 C CA . ARG A 1 189 ? -6.125 20.992 -30.244 1.00 43.06 189 ARG A CA 1
ATOM 1462 C C . ARG A 1 189 ? -7.633 20.831 -30.291 1.00 43.06 189 ARG A C 1
ATOM 1464 O O . ARG A 1 189 ? -8.134 19.772 -30.656 1.00 43.06 189 ARG A O 1
ATOM 1471 N N . THR A 1 190 ? -8.333 21.854 -29.833 1.00 51.19 190 THR A N 1
ATOM 1472 C CA . THR A 1 190 ? -9.759 22.020 -30.095 1.00 51.19 190 THR A CA 1
ATOM 1473 C C . THR A 1 190 ? -9.915 22.995 -31.250 1.00 51.19 190 THR A C 1
ATOM 1475 O O . THR A 1 190 ? -9.057 23.857 -31.432 1.00 51.19 190 THR A O 1
ATOM 1478 N N . ASP A 1 191 ? -11.021 22.924 -31.989 1.00 55.12 191 ASP A N 1
ATOM 1479 C CA . ASP A 1 191 ? -11.307 23.835 -33.114 1.00 55.12 191 ASP A CA 1
ATOM 1480 C C . ASP A 1 191 ? -11.332 25.327 -32.712 1.00 55.12 191 ASP A C 1
ATOM 1482 O O . ASP A 1 191 ? -11.353 26.210 -33.562 1.00 55.12 191 ASP A O 1
ATOM 1486 N N . ARG A 1 192 ? -11.296 25.626 -31.404 1.00 50.97 192 ARG A N 1
ATOM 1487 C CA . ARG A 1 192 ? -11.254 26.973 -30.813 1.00 50.97 192 ARG A CA 1
ATOM 1488 C C . ARG A 1 192 ? -9.891 27.367 -30.218 1.00 50.97 192 ARG A C 1
ATOM 1490 O O . ARG A 1 192 ? -9.812 28.372 -29.517 1.00 50.97 192 ARG A O 1
ATOM 1497 N N . GLY A 1 193 ? -8.831 26.597 -30.472 1.00 44.53 193 GLY A N 1
ATOM 1498 C CA . GLY A 1 193 ? -7.465 26.884 -30.020 1.00 44.53 193 GLY A CA 1
ATOM 1499 C C . GLY A 1 193 ? -6.848 25.816 -29.108 1.00 44.53 193 GLY A C 1
ATOM 1500 O O . GLY A 1 193 ? -7.46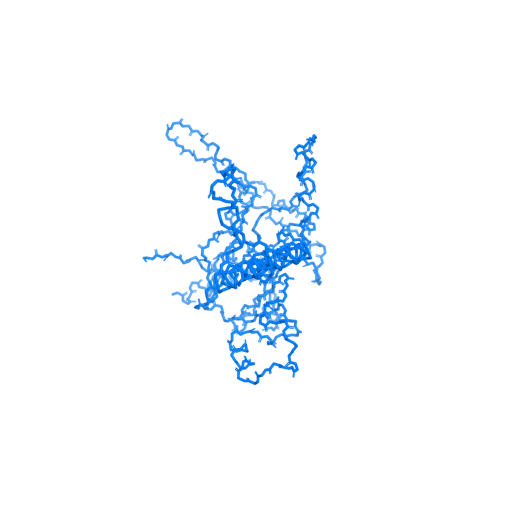7 24.808 -28.755 1.00 44.53 193 GLY A O 1
ATOM 1501 N N . ASP A 1 194 ? -5.585 26.051 -28.746 1.00 40.22 194 ASP A N 1
ATOM 1502 C CA . ASP A 1 194 ? -4.733 25.136 -27.982 1.00 40.22 194 ASP A CA 1
ATOM 1503 C C . ASP A 1 194 ? -4.989 25.249 -26.468 1.00 40.22 194 ASP A C 1
ATOM 1505 O O . ASP A 1 194 ? -4.425 26.099 -25.770 1.00 40.22 194 ASP A O 1
ATOM 1509 N N . VAL A 1 195 ? -5.814 24.352 -25.916 1.00 42.34 195 VAL A N 1
ATOM 1510 C CA . VAL A 1 195 ? -6.083 24.328 -24.470 1.00 42.34 195 VAL A CA 1
ATOM 1511 C C . VAL A 1 195 ? -4.971 23.580 -23.738 1.00 42.34 195 VAL A C 1
ATOM 1513 O O . VAL A 1 195 ? -4.771 22.370 -23.890 1.00 42.34 195 VAL A O 1
ATOM 1516 N N . HIS A 1 196 ? -4.255 24.316 -22.890 1.00 41.75 196 HIS A N 1
ATOM 1517 C CA . HIS A 1 196 ? -3.223 23.780 -22.014 1.00 41.75 196 HIS A CA 1
ATOM 1518 C C . HIS A 1 196 ? -3.872 23.147 -20.781 1.00 41.75 196 HIS A C 1
ATOM 1520 O O . HIS A 1 196 ? -4.080 23.797 -19.757 1.00 41.75 196 HIS A O 1
ATOM 1526 N N . VAL A 1 197 ? -4.194 21.856 -20.858 1.00 42.94 197 VAL A N 1
ATOM 1527 C CA . VAL A 1 197 ? -4.693 21.123 -19.689 1.00 42.94 197 VAL A CA 1
ATOM 1528 C C . VAL A 1 197 ? -3.520 20.863 -18.742 1.00 42.94 197 VAL A C 1
ATOM 1530 O O . VAL A 1 197 ? -2.697 19.973 -18.968 1.00 42.94 197 VAL A O 1
ATOM 1533 N N . GLY A 1 198 ? -3.423 21.664 -17.679 1.00 36.50 198 GLY A N 1
ATOM 1534 C CA . GLY A 1 198 ? -2.457 21.475 -16.600 1.00 36.50 198 GLY A CA 1
ATOM 1535 C C . GLY A 1 198 ? -2.700 20.142 -15.893 1.00 36.50 198 GLY A C 1
ATOM 1536 O O . GLY A 1 198 ? -3.674 19.974 -15.167 1.00 36.50 198 GLY A O 1
ATOM 1537 N N . ILE A 1 199 ? -1.823 19.166 -16.119 1.00 46.47 199 ILE A N 1
ATOM 1538 C CA . ILE A 1 199 ? -1.997 17.817 -15.571 1.00 46.47 199 ILE A CA 1
ATOM 1539 C C . ILE A 1 199 ? -1.468 17.788 -14.123 1.00 46.47 199 ILE A C 1
ATOM 1541 O O . ILE A 1 199 ? -0.338 18.234 -13.891 1.00 46.47 199 ILE A O 1
ATOM 1545 N N . PRO A 1 200 ? -2.226 17.260 -13.140 1.00 43.41 200 PRO A N 1
ATOM 1546 C CA . PRO A 1 200 ? -1.819 17.253 -11.737 1.00 43.41 200 PRO A CA 1
ATOM 1547 C C . PRO A 1 200 ? -0.479 16.537 -11.503 1.00 43.41 200 PRO A C 1
ATOM 1549 O O . PRO A 1 200 ? -0.143 15.550 -12.159 1.00 43.41 200 PRO A O 1
ATOM 1552 N N . HIS A 1 201 ? 0.275 17.037 -10.516 1.00 48.09 201 HIS A N 1
ATOM 1553 C CA . HIS A 1 201 ? 1.654 16.668 -10.149 1.00 48.09 201 HIS A CA 1
ATOM 1554 C C . HIS A 1 201 ? 1.884 15.211 -9.698 1.00 48.09 201 HIS A C 1
ATOM 1556 O O . HIS A 1 201 ? 2.991 14.869 -9.284 1.00 48.09 201 HIS A O 1
ATOM 1562 N N . ARG A 1 202 ? 0.873 14.342 -9.761 1.00 52.59 202 ARG A N 1
ATOM 1563 C CA . ARG A 1 202 ? 0.954 12.968 -9.269 1.00 52.59 202 ARG A CA 1
ATOM 1564 C C . ARG A 1 202 ? 0.148 12.041 -10.166 1.00 52.59 202 ARG A C 1
ATOM 1566 O O . ARG A 1 202 ? -1.054 12.232 -10.341 1.00 52.59 202 ARG A O 1
ATOM 1573 N N . ARG A 1 203 ? 0.815 11.038 -10.737 1.00 72.38 203 ARG A N 1
ATOM 1574 C CA . ARG A 1 203 ? 0.157 9.972 -11.494 1.00 72.38 203 ARG A CA 1
ATOM 1575 C C . ARG A 1 203 ? 0.431 8.659 -10.788 1.00 72.38 203 ARG A C 1
ATOM 1577 O O . ARG A 1 203 ? 1.549 8.149 -10.824 1.00 72.38 203 ARG A O 1
ATOM 1584 N N . ASP A 1 204 ? -0.602 8.128 -10.163 1.00 83.94 204 ASP A N 1
ATOM 1585 C CA . ASP A 1 204 ? -0.568 6.824 -9.523 1.00 83.94 204 ASP A CA 1
ATOM 1586 C C . ASP A 1 204 ? -1.176 5.803 -10.503 1.00 83.94 204 ASP A C 1
ATOM 1588 O O . ASP A 1 204 ? -2.217 6.064 -11.115 1.00 83.94 204 ASP A O 1
ATOM 1592 N N . ILE A 1 205 ? -0.515 4.659 -10.687 1.00 87.06 205 ILE A N 1
ATOM 1593 C CA . ILE A 1 205 ? -1.101 3.500 -11.369 1.00 87.06 205 ILE A CA 1
ATOM 1594 C C . ILE A 1 205 ? -1.706 2.609 -10.300 1.00 87.06 205 ILE A C 1
ATOM 1596 O O . ILE A 1 205 ? -1.050 2.252 -9.318 1.00 87.06 205 ILE A O 1
ATOM 1600 N N . ILE A 1 206 ? -2.964 2.252 -10.514 1.00 89.69 206 ILE A N 1
ATOM 1601 C CA . ILE A 1 206 ? -3.727 1.391 -9.627 1.00 89.69 206 ILE A CA 1
ATOM 1602 C C . ILE A 1 206 ? -3.953 0.074 -10.346 1.00 89.69 206 ILE A C 1
ATOM 1604 O O . ILE A 1 206 ? -4.475 0.050 -11.465 1.00 89.69 206 ILE A O 1
ATOM 1608 N N . PHE A 1 207 ? -3.598 -1.021 -9.689 1.00 89.38 207 PHE A N 1
ATOM 1609 C CA . PHE A 1 207 ? -3.827 -2.358 -10.211 1.00 89.38 207 PHE A CA 1
ATOM 1610 C C . PHE A 1 207 ? -4.446 -3.269 -9.155 1.00 89.38 207 PHE A C 1
ATOM 1612 O O . PHE A 1 207 ? -4.297 -3.063 -7.948 1.00 89.38 207 PHE A O 1
ATOM 1619 N N . LYS A 1 208 ? -5.184 -4.262 -9.636 1.00 89.44 208 LYS A N 1
ATOM 1620 C CA . LYS A 1 208 ? -5.877 -5.261 -8.834 1.00 89.44 208 LYS A CA 1
ATOM 1621 C C . LYS A 1 208 ? -5.311 -6.641 -9.149 1.00 89.44 208 LYS A C 1
ATOM 1623 O O . LYS A 1 208 ? -4.741 -6.875 -10.214 1.00 89.44 208 LYS A O 1
ATOM 1628 N N . VAL A 1 209 ? -5.413 -7.513 -8.156 1.00 87.12 209 VAL A N 1
ATOM 1629 C CA . VAL A 1 209 ? -4.831 -8.849 -8.144 1.00 87.12 209 VAL A CA 1
ATOM 1630 C C . VAL A 1 209 ? -5.967 -9.833 -7.871 1.00 87.12 209 VAL A C 1
ATOM 1632 O O . VAL A 1 209 ? -6.471 -9.916 -6.755 1.00 87.12 209 VAL A O 1
ATOM 1635 N N . GLY A 1 210 ? -6.398 -10.539 -8.911 1.00 81.56 210 GLY A N 1
ATOM 1636 C CA . GLY A 1 210 ? -7.499 -11.495 -8.898 1.00 81.56 210 GLY A CA 1
ATOM 1637 C C . GLY A 1 210 ? -8.806 -10.876 -8.404 1.00 81.56 210 GLY A C 1
ATOM 1638 O O . GLY A 1 210 ? -9.167 -9.746 -8.762 1.00 81.56 210 GLY A O 1
ATOM 1639 N N . ASP A 1 211 ? -9.479 -11.618 -7.529 1.00 74.62 211 ASP A N 1
ATOM 1640 C CA . ASP A 1 211 ? -10.750 -11.231 -6.911 1.00 74.62 211 ASP A CA 1
ATOM 1641 C C . ASP A 1 211 ? -10.580 -10.460 -5.602 1.00 74.62 211 ASP A C 1
ATOM 1643 O O . ASP A 1 211 ? -11.539 -10.214 -4.869 1.00 74.62 211 ASP A O 1
ATOM 1647 N N . GLU A 1 212 ? -9.361 -10.031 -5.283 1.00 72.50 212 GLU A N 1
ATOM 1648 C CA . GLU A 1 212 ? -9.143 -9.317 -4.039 1.00 72.50 212 GLU A CA 1
ATOM 1649 C C . GLU A 1 212 ? -9.795 -7.941 -4.036 1.00 72.50 212 GLU A C 1
ATOM 1651 O O . GLU A 1 212 ? -9.653 -7.145 -4.962 1.00 72.50 212 GLU A O 1
ATOM 1656 N N . LYS A 1 213 ? -10.456 -7.611 -2.925 1.00 72.25 213 LYS A N 1
ATOM 1657 C CA . LYS A 1 213 ? -11.075 -6.294 -2.719 1.00 72.25 213 LYS A CA 1
ATOM 1658 C C . LYS A 1 213 ? -10.047 -5.160 -2.598 1.00 72.25 213 LYS A C 1
ATOM 1660 O O . LYS A 1 213 ? -10.422 -3.995 -2.684 1.00 72.25 213 LYS A O 1
ATOM 1665 N N . LEU A 1 214 ? -8.767 -5.482 -2.390 1.00 74.56 214 LEU A N 1
ATOM 1666 C CA . LEU A 1 214 ? -7.700 -4.519 -2.124 1.00 74.56 214 LEU A CA 1
ATOM 1667 C C . LEU A 1 214 ? -6.900 -4.183 -3.378 1.00 74.56 214 LEU A C 1
ATOM 1669 O O . LEU A 1 214 ? -6.598 -5.039 -4.204 1.00 74.56 214 LEU A O 1
ATOM 1673 N N . TRP A 1 215 ? -6.598 -2.895 -3.521 1.00 87.12 215 TRP A N 1
ATOM 1674 C CA . TRP A 1 215 ? -5.979 -2.341 -4.716 1.00 87.12 215 TRP A CA 1
ATOM 1675 C C . TRP A 1 215 ? -4.546 -1.952 -4.379 1.00 87.12 215 TRP A C 1
ATOM 1677 O O . TRP A 1 215 ? -4.280 -1.403 -3.304 1.00 87.12 215 TRP A O 1
ATOM 1687 N N . TYR A 1 216 ? -3.635 -2.221 -5.302 1.00 91.12 216 TYR A N 1
ATOM 1688 C CA . TYR A 1 216 ? -2.242 -1.829 -5.195 1.00 91.12 216 TYR A CA 1
ATOM 1689 C C . TYR A 1 216 ? -2.006 -0.530 -5.944 1.00 91.12 216 TYR A C 1
ATOM 1691 O O . TYR A 1 216 ? -2.588 -0.290 -7.003 1.00 91.12 216 TYR A O 1
ATOM 1699 N N . VAL A 1 217 ? -1.139 0.306 -5.384 1.00 91.62 217 VAL A N 1
ATOM 1700 C CA . VAL A 1 217 ? -0.836 1.633 -5.913 1.00 91.62 217 VAL A CA 1
ATOM 1701 C C . VAL A 1 217 ? 0.661 1.739 -6.138 1.00 91.62 217 VAL A C 1
ATOM 1703 O O . VAL A 1 217 ? 1.446 1.448 -5.238 1.00 91.62 217 VAL A O 1
ATOM 1706 N N . LEU A 1 218 ? 1.067 2.177 -7.323 1.00 91.69 218 LEU A N 1
ATOM 1707 C CA . LEU A 1 218 ? 2.460 2.484 -7.638 1.00 91.69 218 LEU A CA 1
ATOM 1708 C C . LEU A 1 218 ? 2.575 3.879 -8.248 1.00 91.69 218 LEU A C 1
ATOM 1710 O O . LEU A 1 218 ? 1.638 4.371 -8.876 1.00 91.69 218 LEU A O 1
ATOM 1714 N N . GLU A 1 219 ? 3.720 4.526 -8.065 1.00 88.56 219 GLU A N 1
ATOM 1715 C CA . GLU A 1 219 ? 3.965 5.868 -8.587 1.00 88.56 219 GLU A CA 1
ATOM 1716 C C . GLU A 1 219 ? 4.487 5.776 -10.025 1.00 88.56 219 GLU A C 1
ATOM 1718 O O . GLU A 1 219 ? 5.477 5.105 -10.299 1.00 88.56 219 GLU A O 1
ATOM 1723 N N . SER A 1 220 ? 3.819 6.442 -10.967 1.00 82.31 220 SER A N 1
ATOM 1724 C CA . SER A 1 220 ? 4.186 6.372 -12.390 1.00 82.31 220 SER A CA 1
ATOM 1725 C C . SER A 1 220 ? 5.016 7.550 -12.881 1.00 82.31 220 SER A C 1
ATOM 1727 O O . SER A 1 220 ? 5.786 7.410 -13.831 1.00 82.31 220 SER A O 1
ATOM 1729 N N . ALA A 1 221 ? 4.886 8.702 -12.232 1.00 76.12 221 ALA A N 1
ATOM 1730 C CA . ALA A 1 221 ? 5.692 9.889 -12.475 1.00 76.12 221 ALA A CA 1
ATOM 1731 C C . ALA A 1 221 ? 5.648 10.799 -11.243 1.00 76.12 221 ALA A C 1
ATOM 1733 O O . ALA A 1 221 ? 4.644 10.826 -10.526 1.00 76.12 221 ALA A O 1
ATOM 1734 N N . GLY A 1 222 ? 6.719 11.564 -11.033 1.00 72.12 222 GLY A N 1
ATOM 1735 C CA . GLY A 1 222 ? 6.878 12.449 -9.883 1.00 72.12 222 GLY A CA 1
ATOM 1736 C C . GLY A 1 222 ? 8.262 12.317 -9.256 1.00 72.12 222 GLY A C 1
ATOM 1737 O O . GLY A 1 222 ? 9.147 11.671 -9.808 1.00 72.12 222 GLY A O 1
ATOM 1738 N N . GLY A 1 223 ? 8.460 12.954 -8.101 1.00 73.94 223 GLY A N 1
ATOM 1739 C CA . GLY A 1 223 ? 9.680 12.782 -7.300 1.00 73.94 223 GLY A CA 1
ATOM 1740 C C . GLY A 1 223 ? 10.845 13.704 -7.634 1.00 73.94 223 GLY A C 1
ATOM 1741 O O . GLY A 1 223 ? 11.792 13.776 -6.841 1.00 73.94 223 GLY A O 1
ATOM 1742 N N . ALA A 1 224 ? 10.745 14.463 -8.728 1.00 76.19 224 ALA A N 1
ATOM 1743 C CA . ALA A 1 224 ? 11.694 15.514 -9.061 1.00 76.19 224 ALA A CA 1
ATOM 1744 C C . ALA A 1 224 ? 11.829 16.499 -7.892 1.00 76.19 224 ALA A C 1
ATOM 1746 O O . ALA A 1 224 ? 10.836 16.902 -7.274 1.00 76.19 224 ALA A O 1
ATOM 1747 N N . LYS A 1 225 ? 13.071 16.876 -7.567 1.00 77.88 225 LYS A N 1
ATOM 1748 C CA . LYS A 1 225 ? 13.331 17.868 -6.520 1.00 77.88 225 LYS A CA 1
ATOM 1749 C C . LYS A 1 225 ? 12.644 19.185 -6.917 1.00 77.88 225 LYS A C 1
ATOM 1751 O O . LYS A 1 225 ? 12.915 19.693 -8.005 1.00 77.88 225 LYS A O 1
ATOM 1756 N N . PRO A 1 226 ? 11.757 19.745 -6.075 1.00 79.31 226 PRO A N 1
ATOM 1757 C CA . PRO A 1 226 ? 11.040 20.963 -6.424 1.00 79.31 226 PRO A CA 1
ATOM 1758 C C . PRO A 1 226 ? 12.010 22.147 -6.506 1.00 79.31 226 PRO A C 1
ATOM 1760 O O . PRO A 1 226 ? 12.710 22.454 -5.541 1.00 79.31 226 PRO A O 1
ATOM 1763 N N . HIS A 1 227 ? 12.017 22.836 -7.647 1.00 75.31 227 HIS A N 1
ATOM 1764 C CA . HIS A 1 227 ? 12.852 24.012 -7.900 1.00 75.31 227 HIS A CA 1
ATOM 1765 C C . HIS A 1 227 ? 12.030 25.307 -7.780 1.00 75.31 227 HIS A C 1
ATOM 1767 O O . HIS A 1 227 ? 11.919 26.087 -8.717 1.00 75.31 227 HIS A O 1
ATOM 1773 N N . SER A 1 228 ? 11.368 25.507 -6.638 1.00 78.69 228 SER A N 1
ATOM 1774 C CA . SER A 1 228 ? 10.552 26.704 -6.377 1.00 78.69 228 SER A CA 1
ATOM 1775 C C . SER A 1 228 ? 11.030 27.440 -5.127 1.00 78.69 228 SER A C 1
ATOM 1777 O O . SER A 1 228 ? 11.349 26.798 -4.121 1.00 78.69 228 SER A O 1
ATOM 1779 N N . ARG A 1 229 ? 11.056 28.776 -5.192 1.00 80.25 229 ARG A N 1
ATOM 1780 C CA . ARG A 1 229 ? 11.381 29.685 -4.079 1.00 80.25 229 ARG A CA 1
ATOM 1781 C C . ARG A 1 229 ? 10.100 30.172 -3.370 1.00 80.25 229 ARG A C 1
ATOM 1783 O O . ARG A 1 229 ? 8.996 29.957 -3.870 1.00 80.25 229 ARG A O 1
ATOM 1790 N N . GLY A 1 230 ? 10.252 30.784 -2.194 1.00 86.56 230 GLY A N 1
ATOM 1791 C CA . GLY A 1 230 ? 9.151 31.326 -1.382 1.00 86.56 230 GLY A CA 1
ATOM 1792 C C . GLY A 1 230 ? 8.378 30.288 -0.552 1.00 86.56 230 GLY A C 1
ATOM 1793 O O . GLY A 1 230 ? 8.717 29.104 -0.541 1.00 86.56 230 GLY A O 1
ATOM 1794 N N . TYR A 1 231 ? 7.310 30.729 0.123 1.00 85.75 231 TYR A N 1
ATOM 1795 C CA . TYR A 1 231 ? 6.491 29.916 1.042 1.00 85.75 231 TYR A CA 1
ATOM 1796 C C . TYR A 1 231 ? 5.913 28.649 0.388 1.00 85.75 231 TYR A C 1
ATOM 1798 O O . TYR A 1 231 ? 6.039 27.542 0.912 1.00 85.75 231 TYR A O 1
ATOM 1806 N N . LYS A 1 232 ? 5.374 28.770 -0.833 1.00 84.31 232 LYS A N 1
ATOM 1807 C CA . LYS A 1 232 ? 4.922 27.611 -1.627 1.00 84.31 232 LYS A CA 1
ATOM 1808 C C . LYS A 1 232 ? 6.071 26.634 -1.914 1.00 84.31 232 LYS A C 1
ATOM 1810 O O . LYS A 1 232 ? 5.864 25.423 -1.957 1.00 84.31 232 LYS A O 1
ATOM 1815 N N . GLY A 1 233 ? 7.290 27.145 -2.096 1.00 86.00 233 GLY A N 1
ATOM 1816 C CA . GLY A 1 233 ? 8.487 26.334 -2.287 1.00 86.00 233 GLY A CA 1
ATOM 1817 C C . GLY A 1 233 ? 8.939 25.605 -1.027 1.00 86.00 233 GLY A C 1
ATOM 1818 O O . GLY A 1 233 ? 9.327 24.441 -1.123 1.00 86.00 233 GLY A O 1
ATOM 1819 N N . PHE A 1 234 ? 8.826 26.240 0.141 1.00 88.31 234 PHE A N 1
ATOM 1820 C CA . PHE A 1 234 ? 9.074 25.600 1.432 1.00 88.31 234 PHE A CA 1
ATOM 1821 C C . PHE A 1 234 ? 8.170 24.377 1.625 1.00 88.31 234 PHE A C 1
ATOM 1823 O O . PHE A 1 234 ? 8.683 23.272 1.785 1.00 88.31 234 PHE A O 1
ATOM 1830 N N . TRP A 1 235 ? 6.849 24.526 1.477 1.00 87.38 235 TRP A N 1
ATOM 1831 C CA . TRP A 1 235 ? 5.914 23.401 1.623 1.00 87.38 235 TRP A CA 1
ATOM 1832 C C . TRP A 1 235 ? 6.128 22.295 0.593 1.00 87.38 235 TRP A C 1
ATOM 1834 O O . TRP A 1 235 ? 6.004 21.116 0.918 1.00 87.38 235 TRP A O 1
ATOM 1844 N N . ARG A 1 236 ? 6.513 22.639 -0.642 1.00 85.88 236 ARG A N 1
ATOM 1845 C CA . ARG A 1 236 ? 6.883 21.641 -1.658 1.00 85.88 236 ARG A CA 1
ATOM 1846 C C . ARG A 1 236 ? 8.141 20.869 -1.269 1.00 85.88 236 ARG A C 1
ATOM 1848 O O . ARG A 1 236 ? 8.170 19.651 -1.425 1.00 85.88 236 ARG A O 1
ATOM 1855 N N . LYS A 1 237 ? 9.170 21.546 -0.752 1.00 88.69 237 LYS A N 1
ATOM 1856 C CA . LYS A 1 237 ? 10.398 20.906 -0.249 1.00 88.69 237 LYS A CA 1
ATOM 1857 C C . LYS A 1 237 ? 10.120 20.052 0.986 1.00 88.69 237 LYS A C 1
ATOM 1859 O O . LYS A 1 237 ? 10.627 18.938 1.065 1.00 88.69 237 LYS A O 1
ATOM 1864 N N . PHE A 1 238 ? 9.284 20.536 1.901 1.00 89.94 238 PHE A N 1
ATOM 1865 C CA . PHE A 1 238 ? 8.844 19.795 3.077 1.00 89.94 238 PHE A CA 1
ATOM 1866 C C . PHE A 1 238 ? 8.057 18.540 2.680 1.00 89.94 238 PHE A C 1
ATOM 1868 O O . PHE A 1 238 ? 8.456 17.434 3.020 1.00 89.94 238 PHE A O 1
ATOM 1875 N N . SER A 1 239 ? 7.024 18.671 1.844 1.00 87.25 239 SER A N 1
ATOM 1876 C CA . SER A 1 239 ? 6.275 17.528 1.304 1.00 87.25 239 SER A CA 1
ATOM 1877 C C . SER A 1 239 ? 7.189 16.540 0.569 1.00 87.25 239 SER A C 1
ATOM 1879 O O . SER A 1 239 ? 7.087 15.328 0.765 1.00 87.25 239 SER A O 1
ATOM 1881 N N . HIS A 1 240 ? 8.158 17.036 -0.214 1.00 87.44 240 HIS A N 1
ATOM 1882 C CA . HIS A 1 240 ? 9.177 16.184 -0.828 1.00 87.44 240 HIS A CA 1
ATOM 1883 C C . HIS A 1 240 ? 10.009 15.458 0.227 1.00 87.44 240 HIS A C 1
ATOM 1885 O O . HIS A 1 240 ? 10.255 14.269 0.062 1.00 87.44 240 HIS A O 1
ATOM 1891 N N . SER A 1 241 ? 10.417 16.105 1.321 1.00 90.25 241 SER A N 1
ATOM 1892 C CA . SER A 1 241 ? 11.227 15.502 2.393 1.00 90.25 241 SER A CA 1
ATOM 1893 C C . SER A 1 241 ? 10.526 14.314 3.073 1.00 90.25 241 SER A C 1
ATOM 1895 O O . SER A 1 241 ? 11.193 13.320 3.390 1.00 90.25 241 SER A O 1
ATOM 1897 N N . LEU A 1 242 ? 9.195 14.374 3.200 1.00 91.44 242 LEU A N 1
ATOM 1898 C CA . LEU A 1 242 ? 8.345 13.317 3.759 1.00 91.44 242 LEU A CA 1
ATOM 1899 C C . LEU A 1 242 ? 8.199 12.100 2.834 1.00 91.44 242 LEU A C 1
ATOM 1901 O O . LEU A 1 242 ? 7.842 11.016 3.298 1.00 91.44 242 LEU A O 1
ATOM 1905 N N . ARG A 1 243 ? 8.510 12.235 1.539 1.00 88.25 243 ARG A N 1
ATOM 1906 C CA . ARG A 1 243 ? 8.468 11.117 0.585 1.00 88.25 243 ARG A CA 1
ATOM 1907 C C . ARG A 1 243 ? 9.486 10.028 0.915 1.00 88.25 243 ARG A C 1
ATOM 1909 O O . ARG A 1 243 ? 10.601 10.304 1.378 1.00 88.25 243 ARG A O 1
ATOM 1916 N N . GLY A 1 244 ? 9.108 8.789 0.607 1.00 87.56 244 GLY A N 1
ATOM 1917 C CA . GLY A 1 244 ? 10.018 7.652 0.641 1.00 87.56 244 GLY A CA 1
ATOM 1918 C C . GLY A 1 244 ? 11.084 7.743 -0.452 1.00 87.56 244 GLY A C 1
ATOM 1919 O O . GLY A 1 244 ? 10.941 8.478 -1.429 1.00 87.56 244 GLY A O 1
ATOM 1920 N N . LYS A 1 245 ? 12.165 6.983 -0.281 1.00 89.44 245 LYS A N 1
ATOM 1921 C CA . LYS A 1 245 ? 13.186 6.796 -1.317 1.00 89.44 245 LYS A CA 1
ATOM 1922 C C . LYS A 1 245 ? 12.868 5.546 -2.137 1.00 89.44 245 LYS A C 1
ATOM 1924 O O . LYS A 1 245 ? 12.337 4.572 -1.601 1.00 89.44 245 LYS A O 1
ATOM 1929 N N . THR A 1 246 ? 13.206 5.569 -3.418 1.00 86.88 246 THR A N 1
ATOM 1930 C CA . THR A 1 246 ? 13.186 4.395 -4.291 1.00 86.88 246 THR A CA 1
ATOM 1931 C C . THR A 1 246 ? 14.270 3.423 -3.833 1.00 86.88 246 THR A C 1
ATOM 1933 O O . THR A 1 246 ? 15.412 3.817 -3.592 1.00 86.88 246 THR A O 1
ATOM 1936 N N . ASN A 1 247 ? 13.926 2.141 -3.684 1.00 83.56 247 ASN A N 1
ATOM 1937 C CA . ASN A 1 247 ? 14.912 1.136 -3.303 1.00 83.56 247 ASN A CA 1
ATOM 1938 C C . ASN A 1 247 ? 15.744 0.703 -4.524 1.00 83.56 247 ASN A C 1
ATOM 1940 O O . ASN A 1 247 ? 15.271 -0.054 -5.378 1.00 83.56 247 ASN A O 1
ATOM 1944 N N . TRP A 1 248 ? 17.004 1.138 -4.563 1.00 81.00 248 TRP A N 1
ATOM 1945 C CA . TRP A 1 248 ? 17.980 0.830 -5.617 1.00 81.00 248 TRP A CA 1
ATOM 1946 C C . TRP A 1 248 ? 18.891 -0.367 -5.316 1.00 81.00 248 TRP A C 1
ATOM 1948 O O . TRP A 1 248 ? 19.848 -0.605 -6.048 1.00 81.00 248 TRP A O 1
ATOM 1958 N N . GLU A 1 249 ? 18.607 -1.135 -4.262 1.00 77.38 249 GLU A N 1
ATOM 1959 C CA . GLU A 1 249 ? 19.372 -2.325 -3.873 1.00 77.38 249 GLU A CA 1
ATOM 1960 C C . GLU A 1 249 ? 19.587 -3.262 -5.081 1.00 77.38 249 GLU A C 1
ATOM 1962 O O . GLU A 1 249 ? 18.626 -3.648 -5.771 1.00 77.38 249 GLU A O 1
ATOM 1967 N N . GLY A 1 250 ? 20.861 -3.573 -5.352 1.00 70.19 250 GLY A N 1
ATOM 1968 C CA . GLY A 1 250 ? 21.310 -4.423 -6.460 1.00 70.19 250 GLY A CA 1
ATOM 1969 C C . GLY A 1 250 ? 21.251 -3.789 -7.857 1.00 70.19 250 GLY A C 1
ATOM 1970 O O . GLY A 1 250 ? 21.320 -4.518 -8.842 1.00 70.19 250 GLY A O 1
ATOM 1971 N N . MET A 1 251 ? 21.072 -2.466 -7.976 1.00 74.56 251 MET A N 1
ATOM 1972 C CA . MET A 1 251 ? 21.005 -1.766 -9.265 1.00 74.56 251 MET A CA 1
ATOM 1973 C C . MET A 1 251 ? 22.191 -0.800 -9.465 1.00 74.56 251 MET A C 1
ATOM 1975 O O . MET A 1 251 ? 22.277 0.201 -8.735 1.00 74.56 251 MET A O 1
ATOM 1979 N N . PRO A 1 252 ? 23.067 -1.059 -10.462 1.00 72.38 252 PRO A N 1
ATOM 1980 C CA . PRO A 1 252 ? 24.150 -0.153 -10.852 1.00 72.38 252 PRO A CA 1
ATOM 1981 C C . PRO A 1 252 ? 23.633 1.243 -11.211 1.00 72.38 252 PRO A C 1
ATOM 1983 O O . PRO A 1 252 ? 22.528 1.366 -11.743 1.00 72.38 252 PRO A O 1
ATOM 1986 N N . LEU A 1 253 ? 24.432 2.282 -10.942 1.00 69.56 253 LEU A N 1
ATOM 1987 C CA . LEU A 1 253 ? 24.090 3.689 -11.207 1.00 69.56 253 LEU A CA 1
ATOM 1988 C C . LEU A 1 253 ? 23.758 3.948 -12.683 1.00 69.56 253 LEU A C 1
ATOM 1990 O O . LEU A 1 253 ? 22.774 4.619 -12.972 1.00 69.56 253 LEU A O 1
ATOM 1994 N N . GLU A 1 254 ? 24.498 3.332 -13.603 1.00 67.19 254 GLU A N 1
ATOM 1995 C CA . GLU A 1 254 ? 24.296 3.436 -15.059 1.00 67.19 254 GLU A CA 1
ATOM 1996 C C . GLU A 1 254 ? 22.897 2.974 -15.504 1.00 67.19 254 GLU A C 1
ATOM 1998 O O . GLU A 1 254 ? 22.304 3.518 -16.438 1.00 67.19 254 GLU A O 1
ATOM 2003 N N . LYS A 1 255 ? 22.325 1.998 -14.783 1.00 70.06 255 LYS A N 1
ATOM 2004 C CA . LYS A 1 255 ? 20.980 1.462 -15.042 1.00 70.06 255 LYS A CA 1
ATOM 2005 C C . LYS A 1 255 ? 19.868 2.296 -14.398 1.00 70.06 255 LYS A C 1
ATOM 2007 O O . LYS A 1 255 ? 18.698 2.008 -14.638 1.00 70.06 255 LYS A O 1
ATOM 2012 N N . ARG A 1 256 ? 20.200 3.329 -13.611 1.00 73.62 256 ARG A N 1
ATOM 2013 C CA . ARG A 1 256 ? 19.247 4.295 -13.019 1.00 73.62 256 ARG A CA 1
ATOM 2014 C C . ARG A 1 256 ? 18.961 5.460 -13.967 1.00 73.62 256 ARG A C 1
ATOM 2016 O O . ARG A 1 256 ? 18.785 6.598 -13.536 1.00 73.62 256 ARG A O 1
ATOM 2023 N N . SER A 1 257 ? 18.952 5.180 -15.260 1.00 67.94 257 SER A N 1
ATOM 2024 C CA . SER A 1 257 ? 18.626 6.139 -16.301 1.00 67.94 257 SER A CA 1
ATOM 2025 C C . SER A 1 257 ? 17.206 5.894 -16.803 1.00 67.94 257 SER A C 1
ATOM 2027 O O . SER A 1 257 ? 16.765 4.752 -16.960 1.00 67.94 257 SER A O 1
ATOM 2029 N N . GLU A 1 258 ? 16.474 6.978 -17.027 1.00 66.50 258 GLU A N 1
ATOM 2030 C CA . GLU A 1 258 ? 15.238 6.965 -17.799 1.00 66.50 258 GLU A CA 1
ATOM 2031 C C . GLU A 1 258 ? 15.555 7.438 -19.216 1.00 66.50 258 GLU A C 1
ATOM 2033 O O . GLU A 1 258 ? 16.162 8.494 -19.403 1.00 66.50 258 GLU A O 1
ATOM 2038 N N . GLN A 1 259 ? 15.158 6.645 -20.213 1.00 61.31 259 GLN A N 1
ATOM 2039 C CA . GLN A 1 259 ? 15.169 7.082 -21.606 1.00 61.31 259 GLN A CA 1
ATOM 2040 C C . GLN A 1 259 ? 13.953 7.983 -21.818 1.00 61.31 259 GLN A C 1
ATOM 2042 O O . GLN A 1 259 ? 12.814 7.508 -21.804 1.00 61.31 259 GLN A O 1
ATOM 2047 N N . LEU A 1 260 ? 14.185 9.283 -21.990 1.00 55.94 260 LEU A N 1
ATOM 2048 C CA . LEU A 1 260 ? 13.124 10.207 -22.366 1.00 55.94 260 LEU A CA 1
ATOM 2049 C C . LEU A 1 260 ? 12.728 9.892 -23.812 1.00 55.94 260 LEU A C 1
ATOM 2051 O O . LEU A 1 260 ? 13.560 9.919 -24.716 1.00 55.94 260 LEU A O 1
ATOM 2055 N N . SER A 1 261 ? 11.460 9.541 -24.035 1.00 45.97 261 SER A N 1
ATOM 2056 C CA . SER A 1 261 ? 10.934 9.431 -25.397 1.00 45.97 261 SER A CA 1
ATOM 2057 C C . SER A 1 261 ? 10.830 10.843 -25.970 1.00 45.97 261 SER A C 1
ATOM 2059 O O . SER A 1 261 ? 9.949 11.601 -25.565 1.00 45.97 261 SER A O 1
ATOM 2061 N N . SER A 1 262 ? 11.743 11.207 -26.870 1.00 41.88 262 SER A N 1
ATOM 2062 C CA . SER A 1 262 ? 11.649 12.436 -27.652 1.00 41.88 262 SER A CA 1
ATOM 2063 C C . SER A 1 262 ? 10.387 12.369 -28.516 1.00 41.88 262 SER A C 1
ATOM 2065 O O . SER A 1 262 ? 10.195 11.445 -29.302 1.00 41.88 262 SER A O 1
ATOM 2067 N N . SER A 1 263 ? 9.483 13.335 -28.351 1.00 40.72 263 SER A N 1
ATOM 2068 C CA . SER A 1 263 ? 8.316 13.511 -29.223 1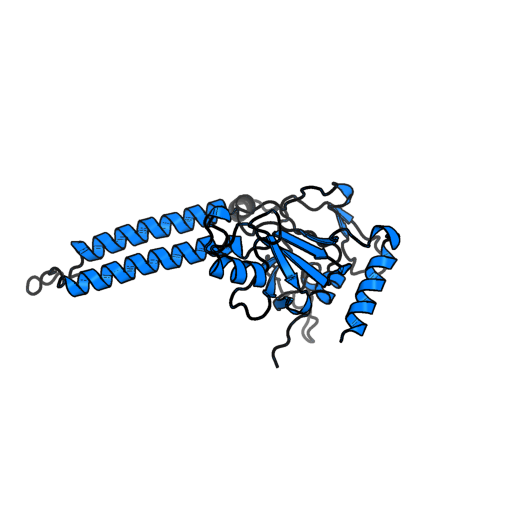.00 40.72 263 SER A CA 1
ATOM 2069 C C . SER A 1 263 ? 8.671 14.143 -30.574 1.00 40.72 263 SER A C 1
ATOM 2071 O O . SER A 1 263 ? 7.776 14.427 -31.364 1.00 40.72 263 SER A O 1
ATOM 2073 N N . SER A 1 264 ? 9.957 14.356 -30.866 1.00 34.75 264 SER A N 1
ATOM 2074 C CA . SER A 1 264 ? 10.436 14.823 -32.162 1.00 34.75 264 SER A CA 1
ATOM 2075 C C . SER A 1 264 ? 11.363 13.781 -32.782 1.00 34.75 264 SER A C 1
ATOM 2077 O O . SER A 1 264 ? 12.304 13.300 -32.154 1.00 34.75 264 SER A O 1
ATOM 2079 N N . HIS A 1 265 ? 11.097 13.442 -34.041 1.00 39.03 265 HIS A N 1
ATOM 2080 C CA . HIS A 1 265 ? 11.780 12.409 -34.827 1.00 39.03 265 HIS A CA 1
ATOM 2081 C C . HIS A 1 265 ? 13.293 12.644 -35.069 1.00 39.03 265 HIS A C 1
ATOM 2083 O O . HIS A 1 265 ? 13.900 11.886 -35.818 1.00 39.03 265 HIS A O 1
ATOM 2089 N N . HIS A 1 266 ? 13.928 13.636 -34.428 1.00 34.16 266 HIS A N 1
ATOM 2090 C CA . HIS A 1 266 ? 15.320 14.020 -34.703 1.00 34.16 266 HIS A CA 1
ATOM 2091 C C . HIS A 1 266 ? 16.220 14.324 -33.493 1.00 34.16 266 HIS A C 1
ATOM 2093 O O . HIS A 1 266 ? 17.400 14.598 -33.696 1.00 34.16 266 HIS A O 1
ATOM 2099 N N . SER A 1 267 ? 15.757 14.237 -32.242 1.00 38.50 267 SER A N 1
ATOM 2100 C CA . SER A 1 267 ? 16.653 14.412 -31.086 1.00 38.50 267 SER A CA 1
ATOM 2101 C C . SER A 1 267 ? 17.098 13.064 -30.514 1.00 38.50 267 SER A C 1
ATOM 2103 O O . SER A 1 267 ? 16.272 12.200 -30.200 1.00 38.50 267 SER A O 1
ATOM 2105 N N . LYS A 1 268 ? 18.427 12.880 -30.393 1.00 41.78 268 LYS A N 1
ATOM 2106 C CA . LYS A 1 268 ? 19.068 11.771 -29.662 1.00 41.78 268 LYS A CA 1
ATOM 2107 C C . LYS A 1 268 ? 18.309 11.544 -28.352 1.00 41.78 268 LYS A C 1
ATOM 2109 O O . LYS A 1 268 ? 18.068 12.499 -27.624 1.00 41.78 268 LYS A O 1
ATOM 2114 N N . ALA A 1 269 ? 17.935 10.297 -28.068 1.00 49.09 269 ALA A N 1
ATOM 2115 C CA . ALA A 1 269 ? 17.244 9.939 -26.834 1.00 49.09 269 ALA A CA 1
ATOM 2116 C C . ALA A 1 269 ? 18.089 10.373 -25.624 1.00 49.09 269 ALA A C 1
ATOM 2118 O O . ALA A 1 269 ? 19.080 9.724 -25.288 1.00 49.09 269 ALA A O 1
ATOM 2119 N N . GLU A 1 270 ? 17.724 11.486 -24.990 1.00 54.75 270 GLU A N 1
ATOM 2120 C CA . GLU A 1 270 ? 18.407 11.961 -23.795 1.00 54.75 270 GLU A CA 1
ATOM 2121 C C . GLU A 1 270 ? 18.079 11.017 -22.636 1.00 54.75 270 GLU A C 1
ATOM 2123 O O . GLU A 1 270 ? 16.929 10.864 -22.212 1.00 54.75 270 GLU A O 1
ATOM 2128 N N . SER A 1 271 ? 19.105 10.335 -22.133 1.00 62.91 271 SER A N 1
ATOM 2129 C CA . SER A 1 271 ? 19.005 9.552 -20.910 1.00 62.91 271 SER A CA 1
ATOM 2130 C C . SER A 1 271 ? 19.234 10.467 -19.714 1.00 62.91 271 SER A C 1
ATOM 2132 O O . SER A 1 271 ? 20.323 11.021 -19.559 1.00 62.91 271 SER A O 1
ATOM 2134 N N . ARG A 1 272 ? 18.239 10.599 -18.837 1.00 74.50 272 ARG A N 1
ATOM 2135 C CA . ARG A 1 272 ? 18.379 11.351 -17.586 1.00 74.50 272 ARG A CA 1
ATOM 2136 C C . ARG A 1 272 ? 18.605 10.392 -16.422 1.00 74.50 272 ARG A C 1
ATOM 2138 O O . ARG A 1 272 ? 17.875 9.414 -16.272 1.00 74.50 272 ARG A O 1
ATOM 2145 N N . ILE A 1 273 ? 19.582 10.698 -15.567 1.00 77.94 273 ILE A N 1
ATOM 2146 C CA . ILE A 1 273 ? 19.770 9.985 -14.298 1.00 77.94 273 ILE A CA 1
ATOM 2147 C C . ILE A 1 273 ? 18.603 10.330 -13.368 1.00 77.94 273 ILE A C 1
ATOM 2149 O O . ILE A 1 273 ? 18.332 11.504 -13.091 1.00 77.94 273 ILE A O 1
ATOM 2153 N N . LEU A 1 274 ? 17.913 9.298 -12.894 1.00 79.81 274 LEU A N 1
ATOM 2154 C CA . LEU A 1 274 ? 16.785 9.438 -11.984 1.00 79.81 274 LEU A CA 1
ATOM 2155 C C . LEU A 1 274 ? 17.252 9.792 -10.572 1.00 79.81 274 LEU A C 1
ATOM 2157 O O . LEU A 1 274 ? 18.228 9.250 -10.047 1.00 79.81 274 LEU A O 1
ATOM 2161 N N . GLY A 1 275 ? 16.509 10.689 -9.931 1.00 79.56 275 GLY A N 1
ATOM 2162 C CA . GLY A 1 275 ? 16.710 11.046 -8.536 1.00 79.56 275 GLY A CA 1
ATOM 2163 C C . GLY A 1 275 ? 16.296 9.932 -7.569 1.00 79.56 275 GLY A C 1
ATOM 2164 O O . GLY A 1 275 ? 15.538 9.022 -7.895 1.00 79.56 275 GLY A O 1
ATOM 2165 N N . GLU A 1 276 ? 16.721 10.051 -6.308 1.00 84.69 276 GLU A N 1
ATOM 2166 C CA . GLU A 1 276 ? 16.440 9.056 -5.257 1.00 84.69 276 GLU A CA 1
ATOM 2167 C C . GLU A 1 276 ? 14.952 8.785 -4.994 1.00 84.69 276 GLU A C 1
ATOM 2169 O O . GLU A 1 276 ? 14.622 7.771 -4.385 1.00 84.69 276 GLU A O 1
ATOM 2174 N N . LYS A 1 277 ? 14.064 9.705 -5.381 1.00 87.12 277 LYS A N 1
ATOM 2175 C CA . LYS A 1 277 ? 12.619 9.635 -5.123 1.00 87.12 277 LYS A CA 1
ATOM 2176 C C . LYS A 1 277 ? 11.794 9.563 -6.402 1.00 87.12 277 LYS A C 1
ATOM 2178 O O . LYS A 1 277 ? 10.592 9.790 -6.341 1.00 87.12 277 LYS A O 1
ATOM 2183 N N . GLU A 1 278 ? 12.435 9.322 -7.541 1.00 84.75 278 GLU A N 1
ATOM 2184 C CA . GLU A 1 278 ? 11.758 9.170 -8.826 1.00 84.75 278 GLU A CA 1
ATOM 2185 C C . GLU A 1 278 ? 11.521 7.674 -9.111 1.00 84.75 278 GLU A C 1
ATOM 2187 O O . GLU A 1 278 ? 12.333 6.829 -8.704 1.00 84.75 278 GLU A O 1
ATOM 2192 N N . PRO A 1 279 ? 10.392 7.317 -9.748 1.00 88.81 279 PRO A N 1
ATOM 2193 C CA . PRO A 1 279 ? 10.134 5.951 -10.175 1.00 88.81 279 PRO A CA 1
ATOM 2194 C C . PRO A 1 279 ? 10.951 5.595 -11.423 1.00 88.81 279 PRO A C 1
ATOM 2196 O O . PRO A 1 279 ? 11.180 6.427 -12.294 1.00 88.81 279 PRO A O 1
ATOM 2199 N N . TRP A 1 280 ? 11.339 4.329 -11.528 1.00 88.81 280 TRP A N 1
ATOM 2200 C CA . TRP A 1 280 ? 12.035 3.735 -12.661 1.00 88.81 280 TRP A CA 1
ATOM 2201 C C . TRP A 1 280 ? 11.210 2.602 -13.262 1.00 88.81 280 TRP A C 1
ATOM 2203 O O . TRP A 1 280 ? 10.682 1.744 -12.549 1.00 88.81 280 TRP A O 1
ATOM 2213 N N . PHE A 1 281 ? 11.159 2.575 -14.588 1.00 88.25 281 PHE A N 1
ATOM 2214 C CA . PHE A 1 281 ? 10.516 1.536 -15.379 1.00 88.25 281 PHE A CA 1
ATOM 2215 C C . PHE A 1 281 ? 11.545 0.937 -16.335 1.00 88.25 281 PHE A C 1
ATOM 2217 O O . PHE A 1 281 ? 12.339 1.670 -16.922 1.00 88.25 281 PHE A O 1
ATOM 2224 N N . LEU A 1 282 ? 11.509 -0.386 -16.515 1.00 85.56 282 LEU A N 1
ATOM 2225 C CA . LEU A 1 282 ? 12.354 -1.061 -17.503 1.00 85.56 282 LEU A CA 1
ATOM 2226 C C . LEU A 1 282 ? 12.012 -0.600 -18.925 1.00 85.56 282 LEU A C 1
ATOM 2228 O O . LEU A 1 282 ? 12.906 -0.246 -19.694 1.00 85.56 282 LEU A O 1
ATOM 2232 N N . ASP A 1 283 ? 10.717 -0.620 -19.235 1.00 84.25 283 ASP A N 1
ATOM 2233 C CA . ASP A 1 283 ? 10.088 -0.045 -20.418 1.00 84.25 283 ASP A CA 1
ATOM 2234 C C . ASP A 1 283 ? 8.625 0.253 -20.060 1.00 84.25 283 ASP A C 1
ATOM 2236 O O . ASP A 1 283 ? 7.894 -0.619 -19.587 1.00 84.25 283 ASP A O 1
ATOM 2240 N N . ARG A 1 284 ? 8.207 1.507 -20.244 1.00 84.25 284 ARG A N 1
ATOM 2241 C CA . ARG A 1 284 ? 6.857 1.971 -19.913 1.00 84.25 284 ARG A CA 1
ATOM 2242 C C . ARG A 1 284 ? 5.802 1.391 -20.858 1.00 84.25 284 ARG A C 1
ATOM 2244 O O . ARG A 1 284 ? 4.691 1.136 -20.402 1.00 84.25 284 ARG A O 1
ATOM 2251 N N . ARG A 1 285 ? 6.135 1.170 -22.138 1.00 84.19 285 ARG A N 1
ATOM 2252 C CA . ARG A 1 285 ? 5.221 0.554 -23.120 1.00 84.19 285 ARG A CA 1
ATOM 2253 C C . ARG A 1 285 ? 5.024 -0.915 -22.790 1.00 84.19 285 ARG A C 1
ATOM 2255 O O . ARG A 1 285 ? 3.901 -1.322 -22.524 1.00 84.19 285 ARG A O 1
ATOM 2262 N N . ALA A 1 286 ? 6.124 -1.651 -22.640 1.00 84.00 286 ALA A N 1
ATOM 2263 C CA . ALA A 1 286 ? 6.067 -3.046 -22.217 1.00 84.00 286 ALA A CA 1
ATOM 2264 C C . ALA A 1 286 ? 5.345 -3.219 -20.872 1.00 84.00 286 ALA A C 1
ATOM 2266 O O . ALA A 1 286 ? 4.608 -4.178 -20.688 1.00 84.00 286 ALA A O 1
ATOM 2267 N N . PHE A 1 287 ? 5.522 -2.290 -19.926 1.00 87.94 287 PHE A N 1
ATOM 2268 C CA . PHE A 1 287 ? 4.792 -2.312 -18.658 1.00 87.94 287 PHE A CA 1
ATOM 2269 C C . PHE A 1 287 ? 3.272 -2.258 -18.864 1.00 87.94 287 PHE A C 1
ATOM 2271 O O . PHE A 1 287 ? 2.532 -3.006 -18.222 1.00 87.94 287 PHE A O 1
ATOM 2278 N N . ASP A 1 288 ? 2.817 -1.378 -19.757 1.00 85.50 288 ASP A N 1
ATOM 2279 C CA . ASP A 1 288 ? 1.406 -1.241 -20.090 1.00 85.50 288 ASP A CA 1
ATOM 2280 C C . ASP A 1 288 ? 0.868 -2.495 -20.816 1.00 85.50 288 ASP A C 1
ATOM 2282 O O . ASP A 1 288 ? -0.267 -2.901 -20.561 1.00 85.50 288 ASP A O 1
ATOM 2286 N N . ASP A 1 289 ? 1.685 -3.148 -21.642 1.00 85.81 289 ASP A N 1
ATOM 2287 C CA . ASP A 1 289 ? 1.308 -4.383 -22.344 1.00 85.81 289 ASP A CA 1
ATOM 2288 C C . ASP A 1 289 ? 1.253 -5.604 -21.406 1.00 85.81 289 ASP A C 1
ATOM 2290 O O . ASP A 1 289 ? 0.360 -6.444 -21.517 1.00 85.81 289 ASP A O 1
ATOM 2294 N N . ILE A 1 290 ? 2.192 -5.703 -20.455 1.00 85.44 290 ILE A N 1
ATOM 2295 C CA . ILE A 1 290 ? 2.275 -6.806 -19.480 1.00 85.44 290 ILE A CA 1
ATOM 2296 C C . ILE A 1 290 ? 1.085 -6.782 -18.518 1.00 85.44 290 ILE A C 1
ATOM 2298 O O . ILE A 1 290 ? 0.575 -7.836 -18.139 1.00 85.44 290 ILE A O 1
ATOM 2302 N N . LEU A 1 291 ? 0.663 -5.591 -18.097 1.00 86.38 291 LEU A N 1
ATOM 2303 C CA . LEU A 1 291 ? -0.461 -5.407 -17.187 1.00 86.38 291 LEU A CA 1
ATOM 2304 C C . LEU A 1 291 ? -1.607 -4.761 -17.965 1.00 86.38 291 LEU A C 1
ATOM 2306 O O . LEU A 1 291 ? -1.672 -3.540 -18.015 1.00 86.38 291 LEU A O 1
ATOM 2310 N N . PRO A 1 292 ? -2.527 -5.507 -18.584 1.00 80.94 292 PRO A N 1
ATOM 2311 C CA . PRO A 1 292 ? -3.574 -4.898 -19.399 1.00 80.94 292 PRO A CA 1
ATOM 2312 C C . PRO A 1 292 ? -4.543 -4.051 -18.560 1.00 80.94 292 PRO A C 1
ATOM 2314 O O . PRO A 1 292 ? -4.730 -4.270 -17.359 1.00 80.94 292 PRO A O 1
ATOM 2317 N N . PHE A 1 293 ? -5.152 -3.054 -19.203 1.00 81.50 293 PHE A N 1
ATOM 2318 C CA . PHE A 1 293 ? -6.203 -2.229 -18.608 1.00 81.50 293 PHE A CA 1
ATOM 2319 C C . PHE A 1 293 ? -7.555 -2.946 -18.702 1.00 81.50 293 PHE A C 1
ATOM 2321 O O . PHE A 1 293 ? -7.934 -3.392 -19.784 1.00 81.50 293 PHE A O 1
ATOM 2328 N N . VAL A 1 294 ? -8.296 -3.043 -17.594 1.00 76.00 294 VAL A N 1
ATOM 2329 C CA . VAL A 1 294 ? -9.663 -3.589 -17.625 1.00 76.00 294 VAL A CA 1
ATOM 2330 C C . VAL A 1 294 ? -10.629 -2.490 -18.022 1.00 76.00 294 VAL A C 1
ATOM 2332 O O . VAL A 1 294 ? -10.949 -1.607 -17.227 1.00 76.00 294 VAL A O 1
ATOM 2335 N N . VAL A 1 295 ? -11.128 -2.575 -19.251 1.00 60.22 295 VAL A N 1
ATOM 2336 C CA . VAL A 1 295 ? -12.314 -1.831 -19.668 1.00 60.22 295 VAL A CA 1
ATOM 2337 C C . VAL A 1 295 ? -13.512 -2.559 -19.063 1.00 60.22 295 VAL A C 1
ATOM 2339 O O . VAL A 1 295 ? -13.835 -3.667 -19.490 1.00 60.22 295 VAL A O 1
ATOM 2342 N N . ARG A 1 296 ? -14.134 -1.984 -18.027 1.00 53.41 296 ARG A N 1
ATOM 2343 C CA . ARG A 1 296 ? -15.451 -2.459 -17.582 1.00 53.41 296 ARG A CA 1
ATOM 2344 C C . ARG A 1 296 ? -16.414 -2.268 -18.757 1.00 53.41 296 ARG A C 1
ATOM 2346 O O . ARG A 1 296 ? -16.595 -1.131 -19.186 1.00 53.41 296 ARG A O 1
ATOM 2353 N N . ARG A 1 297 ? -16.930 -3.372 -19.298 1.00 37.88 297 ARG A N 1
ATOM 2354 C CA . ARG A 1 297 ? -18.167 -3.361 -20.083 1.00 37.88 297 ARG A CA 1
ATOM 2355 C C . ARG A 1 297 ? -19.345 -3.253 -19.127 1.00 37.88 297 ARG A C 1
ATOM 2357 O O . ARG A 1 297 ? -19.209 -3.794 -18.004 1.00 37.88 297 ARG A O 1
#

Radius of gyration: 24.86 Å; chains: 1; bounding box: 59×55×69 Å

Organism: NCBI:txid215250

Sequence (297 aa):
MQEAMGAGMRSVLLRRGVKQNAVRNTPIVIYRGPQPMKSWIYYTIGASFLVVGAELAYDFYYHLTWPIFSQDPRNPPQLVGEGKRGIAAGLAGSAGILTALLFFSVPARAVTKLSLDVAKRQLTIRTASRGLSALIPRAIYPSPLRKTAELRGFYQTRRNNERVVPLSLVYRLRGSATAASLGKNKVVRTDRGDVHVGIPHRRDIIFKVGDEKLWYVLESAGGAKPHSRGYKGFWRKFSHSLRGKTNWEGMPLEKRSEQLSSSSHHSKAESRILGEKEPWFLDRRAFDDILPFVVRR

pLDDT: mean 77.39, std 17.34, range [34.16, 96.81]

Foldseek 3Di:
DVVLLVVLVVVLCVVPPNDPVVQQFDWAWFKFAWQLFQLVVLQVVLVVLLVQLQVQLVCLQPPDWPPPDDPDPVDDTDNDPNVVSNVRSVVSNVVSNVSSLVSNCRQLQEWGIWIANPNQQKIKTAGSDAHPLLPDDPVPQDPVSNVVCVVQQAPPDPDNRIGIARLVQKAWADFALVVQLVPAFPQPDDVVDTDGDHDDQWTWIWMDGHPDPDIHIYTNWHLPQDPDDDPVNVVSNVSSVRIGFIDCPPPDQVQQWDFRDPPDPDDDRDTDRDDRRTMDGPDRVSVCSSHDHDDDD

Secondary structure (DSSP, 8-state):
-HHHHHHHHHHHHHTTT--TTTSSSS-EEEEE---SS-HHHHHHHHHHHHHHHHHHHHHHHHH-EESTT---TTS--EEPPHHHHHHHHHHHHHHHHHHHHHHHHHHHHBEEEEEEETTTTEEEEEESS--GGGTS-GGGS-HHHHHHHHHTTBSSSSSTTEEEEEGGGEEEEE--HHHHHS-S--EEEETTEEEE----S-EEEEEEETT-S-EEEEEEE--PPP---HHHHHHHHHHHHHSPPP--TT--GGGSEEE---SSTTS---EEEPPTTS-EES-HHHHHHHS-B----